Protein AF-A0A7X6T8H5-F1 (afdb_monomer_lite)

Structure (mmCIF, N/CA/C/O backbone):
data_AF-A0A7X6T8H5-F1
#
_entry.id   AF-A0A7X6T8H5-F1
#
loop_
_atom_site.group_PDB
_atom_site.id
_atom_site.type_symbol
_atom_site.label_atom_id
_atom_site.label_alt_id
_atom_site.label_comp_id
_atom_site.label_asym_id
_atom_site.label_entity_id
_atom_site.label_seq_id
_atom_site.pdbx_PDB_ins_code
_atom_site.Cartn_x
_atom_site.Cartn_y
_atom_site.Cartn_z
_atom_site.occupancy
_atom_site.B_iso_or_equiv
_atom_site.auth_seq_id
_atom_site.auth_comp_id
_atom_site.auth_asym_id
_atom_site.auth_atom_id
_atom_site.pdbx_PDB_model_num
ATOM 1 N N . MET A 1 1 ? 36.848 -10.601 -13.172 1.00 36.03 1 MET A N 1
ATOM 2 C CA . MET A 1 1 ? 36.756 -9.535 -14.193 1.00 36.03 1 MET A CA 1
ATOM 3 C C . MET A 1 1 ? 36.548 -8.230 -13.443 1.00 36.03 1 MET A C 1
ATOM 5 O O . MET A 1 1 ? 35.522 -8.095 -12.790 1.00 36.03 1 MET A O 1
ATOM 9 N N . ILE A 1 2 ? 37.548 -7.348 -13.407 1.00 28.91 2 ILE A N 1
ATOM 10 C CA . ILE A 1 2 ? 37.445 -6.059 -12.706 1.00 28.91 2 ILE A CA 1
ATOM 11 C C . ILE A 1 2 ? 36.536 -5.175 -13.564 1.00 28.91 2 ILE A C 1
ATOM 13 O O . ILE A 1 2 ? 36.939 -4.763 -14.651 1.00 28.91 2 ILE A O 1
ATOM 17 N N . LYS A 1 3 ? 35.292 -4.947 -13.132 1.00 37.38 3 LYS A N 1
ATOM 18 C CA . LYS A 1 3 ? 34.458 -3.906 -13.740 1.00 37.38 3 LYS A CA 1
ATOM 19 C C . LYS A 1 3 ? 35.152 -2.564 -13.495 1.00 37.38 3 LYS A C 1
ATOM 21 O O . LYS A 1 3 ? 35.536 -2.274 -12.365 1.00 37.38 3 LYS A O 1
ATOM 26 N N . LYS A 1 4 ? 35.359 -1.764 -14.542 1.00 41.53 4 LYS A N 1
ATOM 27 C CA . LYS A 1 4 ? 35.843 -0.388 -14.378 1.00 41.53 4 LYS A CA 1
ATOM 28 C C . LYS A 1 4 ? 34.707 0.454 -13.792 1.00 41.53 4 LYS A C 1
ATOM 30 O O . LYS A 1 4 ? 33.625 0.469 -14.373 1.00 41.53 4 LYS A O 1
ATOM 35 N N . LEU A 1 5 ? 34.988 1.174 -12.705 1.00 40.53 5 LEU A N 1
ATOM 36 C CA . LEU A 1 5 ? 34.094 2.145 -12.048 1.00 40.53 5 LEU A CA 1
ATOM 37 C C . LEU A 1 5 ? 33.411 3.118 -13.034 1.00 40.53 5 LEU A C 1
ATOM 39 O O . LEU A 1 5 ? 32.291 3.555 -12.805 1.00 40.53 5 LEU A O 1
ATOM 43 N N . GLU A 1 6 ? 34.051 3.412 -14.169 1.00 49.72 6 GLU A N 1
ATOM 44 C CA . GLU A 1 6 ? 33.509 4.283 -15.220 1.00 49.72 6 GLU A CA 1
ATOM 45 C C . GLU A 1 6 ? 32.230 3.751 -15.888 1.00 49.72 6 GLU A C 1
ATOM 47 O O . GLU A 1 6 ? 31.405 4.552 -16.312 1.00 49.72 6 GLU A O 1
ATOM 52 N N . ILE A 1 7 ? 32.042 2.429 -15.993 1.00 53.38 7 ILE A N 1
ATOM 53 C CA . ILE A 1 7 ? 30.867 1.843 -16.668 1.00 53.38 7 ILE A CA 1
ATOM 54 C C . ILE A 1 7 ? 29.643 1.860 -15.746 1.00 53.38 7 ILE A C 1
ATOM 56 O O . ILE A 1 7 ? 28.541 2.151 -16.203 1.00 53.38 7 ILE A O 1
ATOM 60 N N . GLU A 1 8 ? 29.828 1.587 -14.450 1.00 53.53 8 GLU A N 1
ATOM 61 C CA . GLU A 1 8 ? 28.734 1.652 -13.468 1.00 53.53 8 GLU A CA 1
ATOM 62 C C . GLU A 1 8 ? 28.222 3.093 -13.311 1.00 53.53 8 GLU A C 1
ATOM 64 O O . GLU A 1 8 ? 27.016 3.310 -13.344 1.00 53.53 8 GLU A O 1
ATOM 69 N N . ASN A 1 9 ? 29.108 4.095 -13.314 1.00 56.28 9 ASN A N 1
ATOM 70 C CA . ASN A 1 9 ? 28.715 5.509 -13.232 1.00 56.28 9 ASN A CA 1
ATOM 71 C C . ASN A 1 9 ? 27.893 6.024 -14.430 1.00 56.28 9 ASN A C 1
ATOM 73 O O . ASN A 1 9 ? 27.203 7.029 -14.299 1.00 56.28 9 ASN A O 1
ATOM 77 N N . ILE A 1 10 ? 27.975 5.386 -15.604 1.00 61.78 10 ILE A N 1
ATOM 78 C CA . ILE A 1 10 ? 27.221 5.807 -16.802 1.00 61.78 10 ILE A CA 1
ATOM 79 C C . ILE A 1 10 ? 25.825 5.192 -16.828 1.00 61.78 10 ILE A C 1
ATOM 81 O O . ILE A 1 10 ? 24.905 5.786 -17.385 1.00 61.78 10 ILE A O 1
ATOM 85 N N . ALA A 1 11 ? 25.675 4.012 -16.233 1.00 63.22 11 ALA A N 1
ATOM 86 C CA . ALA A 1 11 ? 24.429 3.263 -16.231 1.00 63.22 11 ALA A CA 1
ATOM 87 C C . ALA A 1 11 ? 23.445 3.731 -15.144 1.00 63.22 11 ALA A C 1
ATOM 89 O O . ALA A 1 11 ? 22.302 3.281 -15.137 1.00 63.22 11 ALA A O 1
ATOM 90 N N . HIS A 1 12 ? 23.861 4.649 -14.269 1.00 72.00 12 HIS A N 1
ATOM 91 C CA . HIS A 1 12 ? 23.009 5.308 -13.286 1.00 72.00 12 HIS A CA 1
ATOM 92 C C . HIS A 1 12 ? 22.839 6.794 -13.604 1.00 72.00 12 HIS A C 1
ATOM 94 O O . HIS A 1 12 ? 23.748 7.455 -14.108 1.00 72.00 12 HIS A O 1
ATOM 100 N N . ALA A 1 13 ? 21.665 7.328 -13.284 1.00 69.62 13 ALA A N 1
ATOM 101 C CA . ALA A 1 13 ? 21.419 8.763 -13.240 1.00 69.62 13 ALA A CA 1
ATOM 102 C C . ALA A 1 13 ? 20.766 9.113 -11.907 1.00 69.62 13 ALA A C 1
ATOM 104 O O . ALA A 1 13 ? 19.929 8.361 -11.418 1.00 69.62 13 ALA A O 1
ATOM 105 N N . PHE A 1 14 ? 21.131 10.259 -11.338 1.00 68.56 14 PHE A N 1
ATOM 106 C CA . PHE A 1 14 ? 20.422 10.789 -10.179 1.00 68.56 14 PHE A CA 1
ATOM 107 C C . PHE A 1 14 ? 19.021 11.254 -10.605 1.00 68.56 14 PHE A C 1
ATOM 109 O O . PHE A 1 14 ? 18.920 11.923 -11.642 1.00 68.56 14 PHE A O 1
ATOM 116 N N . PRO A 1 15 ? 17.959 10.930 -9.845 1.00 67.38 15 PRO A N 1
ATOM 117 C CA . PRO A 1 15 ? 16.593 11.354 -10.148 1.00 67.38 15 PRO A CA 1
ATOM 118 C C . PRO A 1 15 ? 16.476 12.848 -10.444 1.00 67.38 15 PRO A C 1
ATOM 120 O O . PRO A 1 15 ? 15.900 13.234 -11.455 1.00 67.38 15 PRO A O 1
ATOM 123 N N . GLU A 1 16 ? 17.115 13.688 -9.638 1.00 59.12 16 GLU A N 1
ATOM 124 C CA . GLU A 1 16 ? 17.071 15.147 -9.745 1.00 59.12 16 GLU A CA 1
ATOM 125 C C . GLU A 1 16 ? 17.618 15.655 -11.085 1.00 59.12 16 GLU A C 1
ATOM 127 O O . GLU A 1 16 ? 17.131 16.653 -11.605 1.00 59.12 16 GLU A O 1
ATOM 132 N N . VAL A 1 17 ? 18.598 14.947 -11.659 1.00 61.94 17 VAL A N 1
ATOM 133 C CA . VAL A 1 17 ? 19.195 15.263 -12.967 1.00 61.94 17 VAL A CA 1
ATOM 134 C C . VAL A 1 17 ? 18.372 14.663 -14.106 1.00 61.94 17 VAL A C 1
ATOM 136 O O . VAL A 1 17 ? 18.237 15.265 -15.166 1.00 61.94 17 VAL A O 1
ATOM 139 N N . ALA A 1 18 ? 17.814 13.468 -13.907 1.00 63.91 18 ALA A N 1
ATOM 140 C CA . ALA A 1 18 ? 16.982 12.815 -14.912 1.00 63.91 18 ALA A CA 1
ATOM 141 C C . ALA A 1 18 ? 15.667 13.575 -15.156 1.00 63.91 18 ALA A C 1
ATOM 143 O O . ALA A 1 18 ? 15.202 13.631 -16.290 1.00 63.91 18 ALA A O 1
ATOM 144 N N . PHE A 1 19 ? 15.091 14.187 -14.116 1.00 65.50 19 PHE A N 1
ATOM 145 C CA . PHE A 1 19 ? 13.858 14.970 -14.222 1.00 65.50 19 PHE A CA 1
ATOM 146 C C . PHE A 1 19 ? 14.064 16.406 -14.737 1.00 65.50 19 PHE A C 1
ATOM 148 O O . PHE A 1 19 ? 13.084 17.063 -15.080 1.00 65.50 19 PHE A O 1
ATOM 155 N N . SER A 1 20 ? 15.305 16.908 -14.786 1.00 63.00 20 SER A N 1
ATOM 156 C CA . SER A 1 20 ? 15.627 18.277 -15.225 1.00 63.00 20 SER A CA 1
ATOM 157 C C . SER A 1 20 ? 16.130 18.383 -16.670 1.00 63.00 20 SER A C 1
ATOM 159 O O . SER A 1 20 ? 16.419 19.483 -17.132 1.00 63.00 20 SER A O 1
ATOM 161 N N . GLU A 1 21 ? 16.287 17.258 -17.362 1.00 72.25 21 GLU A N 1
ATOM 162 C CA . GLU A 1 21 ? 16.890 17.141 -18.696 1.00 72.25 21 GLU A CA 1
ATOM 163 C C . GLU A 1 21 ? 15.915 16.449 -19.669 1.00 72.25 21 GLU A C 1
ATOM 165 O O . GLU A 1 21 ? 14.920 15.859 -19.246 1.00 72.25 21 GLU A O 1
ATOM 170 N N . ASP A 1 22 ? 16.217 16.466 -20.973 1.00 80.75 22 ASP A N 1
ATOM 171 C CA . ASP A 1 22 ? 15.395 15.847 -22.030 1.00 80.75 22 ASP A CA 1
ATOM 172 C C . ASP A 1 22 ? 15.488 14.299 -22.030 1.00 80.75 22 ASP A C 1
ATOM 174 O O . ASP A 1 22 ? 15.977 13.679 -22.981 1.00 80.75 22 ASP A O 1
ATOM 178 N N . TYR A 1 23 ? 15.034 13.641 -20.959 1.00 81.19 23 TYR A N 1
ATOM 179 C CA . TYR A 1 23 ? 14.900 12.181 -20.886 1.00 81.19 23 TYR A CA 1
ATOM 180 C C . TYR A 1 23 ? 13.460 11.721 -21.137 1.00 81.19 23 TYR A C 1
ATOM 182 O O . TYR A 1 23 ? 12.493 12.330 -20.688 1.00 81.19 23 TYR A O 1
ATOM 190 N N . ILE A 1 24 ? 13.321 10.563 -21.789 1.00 83.12 24 ILE A N 1
ATOM 191 C CA . ILE A 1 24 ? 12.086 9.773 -21.745 1.00 83.12 24 ILE A CA 1
ATOM 192 C C . ILE A 1 24 ? 12.202 8.812 -20.564 1.00 83.12 24 ILE A C 1
ATOM 194 O O . ILE A 1 24 ? 13.160 8.040 -20.484 1.00 83.12 24 ILE A O 1
ATOM 198 N N . ILE A 1 25 ? 11.223 8.841 -19.662 1.00 84.69 25 ILE A N 1
ATOM 199 C CA . ILE A 1 25 ? 11.209 7.984 -18.475 1.00 84.69 25 ILE A CA 1
ATOM 200 C C . ILE A 1 25 ? 10.379 6.735 -18.756 1.00 84.69 25 ILE A C 1
ATOM 202 O O . ILE A 1 25 ? 9.187 6.814 -19.045 1.00 84.69 25 ILE A O 1
ATOM 206 N N . GLY A 1 26 ? 11.031 5.575 -18.664 1.00 84.25 26 GLY A N 1
ATOM 207 C CA . GLY A 1 26 ? 10.382 4.270 -18.707 1.00 84.25 26 GLY A CA 1
ATOM 208 C C . GLY A 1 26 ? 10.266 3.686 -17.304 1.00 84.25 26 GLY A C 1
ATOM 209 O O . GLY A 1 26 ? 11.280 3.377 -16.679 1.00 84.25 26 GLY A O 1
ATOM 210 N N . THR A 1 27 ? 9.038 3.507 -16.827 1.00 83.69 27 THR A N 1
ATOM 211 C CA . THR A 1 27 ? 8.765 2.842 -15.549 1.00 83.69 27 THR A CA 1
ATOM 212 C C . THR A 1 27 ? 8.471 1.370 -15.800 1.00 83.69 27 THR A C 1
ATOM 214 O O . THR A 1 27 ? 7.553 1.032 -16.545 1.00 83.69 27 THR A O 1
ATOM 217 N N . PHE A 1 28 ? 9.243 0.487 -15.167 1.00 82.94 28 PHE A N 1
ATOM 218 C CA . PHE A 1 28 ? 9.082 -0.959 -15.284 1.00 82.94 28 PHE A CA 1
ATOM 219 C C . PHE A 1 28 ? 8.738 -1.558 -13.927 1.00 82.94 28 PHE A C 1
ATOM 221 O O . PHE A 1 28 ? 9.428 -1.319 -12.939 1.00 82.94 28 PHE A O 1
ATOM 228 N N . GLN A 1 29 ? 7.709 -2.399 -13.901 1.00 82.44 29 GLN A N 1
ATOM 229 C CA . GLN A 1 29 ? 7.403 -3.241 -12.755 1.00 82.44 29 GLN A CA 1
ATOM 230 C C . GLN A 1 29 ? 7.915 -4.656 -13.023 1.00 82.44 29 GLN A C 1
ATOM 232 O O . GLN A 1 29 ? 7.567 -5.273 -14.030 1.00 82.44 29 GLN A O 1
ATOM 237 N N . MET A 1 30 ? 8.746 -5.184 -12.125 1.00 78.62 30 MET A N 1
ATOM 238 C CA . MET A 1 30 ? 9.448 -6.449 -12.338 1.00 78.62 30 MET A CA 1
ATOM 239 C C . MET A 1 30 ? 9.277 -7.377 -11.128 1.00 78.62 30 MET A C 1
ATOM 241 O O . MET A 1 30 ? 9.719 -7.060 -10.030 1.00 78.62 30 MET A O 1
ATOM 245 N N . ARG A 1 31 ? 8.673 -8.559 -11.329 1.00 78.69 31 ARG A N 1
ATOM 246 C CA . ARG A 1 31 ? 8.660 -9.658 -10.343 1.00 78.69 31 ARG A CA 1
ATOM 247 C C . ARG A 1 31 ? 9.699 -10.688 -10.752 1.00 78.69 31 ARG A C 1
ATOM 249 O O . ARG A 1 31 ? 9.441 -11.481 -11.656 1.00 78.69 31 ARG A O 1
ATOM 256 N N . ILE A 1 32 ? 10.865 -10.692 -10.109 1.00 77.19 32 ILE A N 1
ATOM 257 C CA . ILE A 1 32 ? 11.964 -11.561 -10.543 1.00 77.19 32 ILE A CA 1
ATOM 258 C C . ILE A 1 32 ? 12.682 -12.173 -9.349 1.00 77.19 32 ILE A C 1
ATOM 260 O O . ILE A 1 32 ? 13.013 -11.495 -8.383 1.00 77.19 32 ILE A O 1
ATOM 264 N N . LYS A 1 33 ? 12.952 -13.478 -9.431 1.00 80.56 33 LYS A N 1
ATOM 265 C CA . LYS A 1 33 ? 13.767 -14.187 -8.447 1.00 80.56 33 LYS A CA 1
ATOM 266 C C . LYS A 1 33 ? 15.243 -13.930 -8.750 1.00 80.56 33 LYS A C 1
ATOM 268 O O . LYS A 1 33 ? 15.820 -14.583 -9.614 1.00 80.56 33 LYS A O 1
ATOM 273 N N . THR A 1 34 ? 15.847 -12.980 -8.046 1.00 82.94 34 THR A N 1
ATOM 274 C CA . THR A 1 34 ? 17.272 -12.646 -8.168 1.00 82.94 34 THR A CA 1
ATOM 275 C C . THR A 1 34 ? 17.881 -12.388 -6.795 1.00 82.94 34 THR A C 1
ATOM 277 O O . THR A 1 34 ? 17.193 -11.946 -5.882 1.00 82.94 34 THR A O 1
ATOM 280 N N . SER A 1 35 ? 19.174 -12.667 -6.643 1.00 83.06 35 SER A N 1
ATOM 281 C CA . SER A 1 35 ? 19.958 -12.261 -5.469 1.00 83.06 35 SER A CA 1
ATOM 282 C C . SER A 1 35 ? 20.593 -10.877 -5.631 1.00 83.06 35 SER A C 1
ATOM 284 O O . SER A 1 35 ? 21.211 -10.373 -4.698 1.00 83.06 35 SER A O 1
ATOM 286 N N . ASN A 1 36 ? 20.488 -10.269 -6.818 1.00 85.25 36 ASN A N 1
ATOM 287 C CA . ASN A 1 36 ? 21.042 -8.953 -7.106 1.00 85.25 36 ASN A CA 1
ATOM 288 C C . ASN A 1 36 ? 20.101 -8.194 -8.053 1.00 85.25 36 ASN A C 1
ATOM 290 O O . ASN A 1 36 ? 20.117 -8.414 -9.269 1.00 85.25 36 ASN A O 1
ATOM 294 N N . VAL A 1 37 ? 19.242 -7.351 -7.473 1.00 85.56 37 VAL A N 1
ATOM 295 C CA . VAL A 1 37 ? 18.231 -6.585 -8.217 1.00 85.56 37 VAL A CA 1
ATOM 296 C C . VAL A 1 37 ? 18.879 -5.506 -9.081 1.00 85.56 37 VAL A C 1
ATOM 298 O O . VAL A 1 37 ? 18.536 -5.364 -10.247 1.00 85.56 37 VAL A O 1
ATOM 301 N N . GLU A 1 38 ? 19.908 -4.840 -8.561 1.00 83.94 38 GLU A N 1
ATOM 302 C CA . GLU A 1 38 ? 20.616 -3.754 -9.236 1.00 83.94 38 GLU A CA 1
ATOM 303 C C . GLU A 1 38 ? 21.221 -4.203 -10.570 1.00 83.94 38 GLU A C 1
ATOM 305 O O . GLU A 1 38 ? 20.961 -3.606 -11.613 1.00 83.94 38 GLU A O 1
ATOM 310 N N . ARG A 1 39 ? 21.961 -5.319 -10.584 1.00 83.81 39 ARG A N 1
ATOM 311 C CA . ARG A 1 39 ? 22.547 -5.864 -11.820 1.00 83.81 39 ARG A CA 1
ATOM 312 C C . ARG A 1 39 ? 21.496 -6.252 -12.844 1.00 83.81 39 ARG A C 1
ATOM 314 O O . ARG A 1 39 ? 21.742 -6.106 -14.039 1.00 83.81 39 ARG A O 1
ATOM 321 N N . LEU A 1 40 ? 20.367 -6.779 -12.387 1.00 86.25 40 LEU A N 1
ATOM 322 C CA . LEU A 1 40 ? 19.286 -7.187 -13.270 1.00 86.25 40 LEU A CA 1
ATOM 323 C C . LEU A 1 40 ? 18.591 -5.971 -13.890 1.00 86.25 40 LEU A C 1
ATOM 325 O O . LEU A 1 40 ? 18.339 -5.968 -15.095 1.00 86.25 40 LEU A O 1
ATOM 329 N N . THR A 1 41 ? 18.345 -4.925 -13.103 1.00 86.88 41 THR A N 1
ATOM 330 C CA . THR A 1 41 ? 17.785 -3.665 -13.598 1.00 86.88 41 THR A CA 1
ATOM 331 C C . THR A 1 41 ? 18.738 -2.995 -14.585 1.00 86.88 41 THR A C 1
ATOM 333 O O . THR A 1 41 ? 18.310 -2.599 -15.667 1.00 86.88 41 THR A O 1
ATOM 336 N N . LEU A 1 42 ? 20.040 -2.950 -14.280 1.00 86.69 42 LEU A N 1
ATOM 337 C CA . LEU A 1 42 ? 21.061 -2.417 -15.189 1.00 86.69 42 LEU A CA 1
ATOM 338 C C . LEU A 1 42 ? 21.118 -3.193 -16.510 1.00 86.69 42 LEU A C 1
ATOM 340 O O . LEU A 1 42 ? 21.164 -2.588 -17.579 1.00 86.69 42 LEU A O 1
ATOM 344 N N . ALA A 1 43 ? 21.085 -4.527 -16.448 1.00 85.81 43 ALA A N 1
ATOM 345 C CA . ALA A 1 43 ? 21.052 -5.367 -17.642 1.00 85.81 43 ALA A CA 1
ATOM 346 C C . ALA A 1 43 ? 19.784 -5.115 -18.468 1.00 85.81 43 ALA A C 1
ATOM 348 O O . ALA A 1 43 ? 19.870 -4.939 -19.678 1.00 85.81 43 ALA A O 1
ATOM 349 N N . THR A 1 44 ? 18.626 -5.021 -17.812 1.00 86.75 44 THR A N 1
ATOM 350 C CA . THR A 1 44 ? 17.350 -4.729 -18.476 1.00 86.75 44 THR A CA 1
ATOM 351 C C . THR A 1 44 ? 17.404 -3.382 -19.191 1.00 86.75 44 THR A C 1
ATOM 353 O O . THR A 1 44 ? 17.128 -3.322 -20.384 1.00 86.75 44 THR A O 1
ATOM 356 N N . ALA A 1 45 ? 17.818 -2.315 -18.503 1.00 86.69 45 ALA A N 1
ATOM 357 C CA . ALA A 1 45 ? 17.931 -0.982 -19.091 1.00 86.69 45 ALA A CA 1
ATOM 358 C C . ALA A 1 45 ? 18.886 -0.974 -20.300 1.00 86.69 45 ALA A C 1
ATOM 360 O O . ALA A 1 45 ? 18.579 -0.391 -21.344 1.00 86.69 45 ALA A O 1
ATOM 361 N N . SER A 1 46 ? 20.015 -1.681 -20.185 1.00 85.00 46 SER A N 1
ATOM 362 C CA . SER A 1 46 ? 20.979 -1.835 -21.275 1.00 85.00 46 SER A CA 1
ATOM 363 C C . SER A 1 46 ? 20.348 -2.510 -22.499 1.00 85.00 46 SER A C 1
ATOM 365 O O . SER A 1 46 ? 20.389 -1.940 -23.588 1.00 85.00 46 SER A O 1
ATOM 367 N N . GLU A 1 47 ? 19.696 -3.662 -22.322 1.00 85.69 47 GLU A N 1
ATOM 368 C CA . GLU A 1 47 ? 19.053 -4.431 -23.404 1.00 85.69 47 GLU A CA 1
ATOM 369 C C . GLU A 1 47 ? 17.8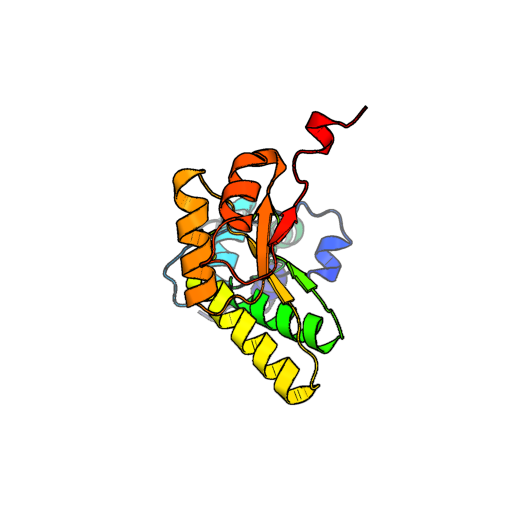64 -3.697 -24.052 1.00 85.69 47 GLU A C 1
ATOM 371 O O . GLU A 1 47 ? 17.556 -3.935 -25.215 1.00 85.69 47 GLU A O 1
ATOM 376 N N . GLN A 1 48 ? 17.198 -2.779 -23.341 1.00 86.62 48 GLN A N 1
ATOM 377 C CA . GLN A 1 48 ? 16.120 -1.960 -23.917 1.00 86.62 48 GLN A CA 1
ATOM 378 C C . GLN A 1 48 ? 16.620 -0.796 -24.792 1.00 86.62 48 GLN A C 1
ATOM 380 O O . GLN A 1 48 ? 15.806 -0.096 -25.392 1.00 86.62 48 GLN A O 1
ATOM 385 N N . THR A 1 49 ? 17.934 -0.550 -24.865 1.00 86.31 49 THR A N 1
ATOM 386 C CA . THR A 1 49 ? 18.490 0.598 -25.601 1.00 86.31 49 THR A CA 1
ATOM 387 C C . THR A 1 49 ? 19.656 0.224 -26.508 1.00 86.31 49 THR A C 1
ATOM 389 O O . THR A 1 49 ? 19.462 -0.082 -27.682 1.00 86.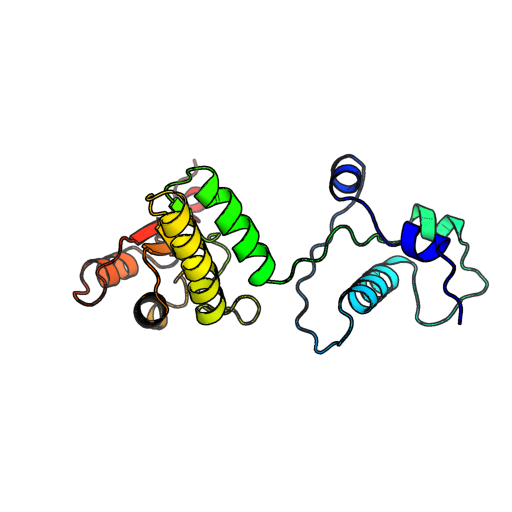31 49 THR A O 1
ATOM 392 N N . THR A 1 50 ? 20.885 0.302 -26.003 1.00 81.81 50 THR A N 1
ATOM 393 C CA . THR A 1 50 ? 22.108 0.147 -26.805 1.00 81.81 50 THR A CA 1
ATOM 394 C C . THR A 1 50 ? 22.887 -1.121 -26.480 1.00 81.81 50 THR A C 1
ATOM 396 O O . THR A 1 50 ? 23.868 -1.411 -27.160 1.00 81.81 50 THR A O 1
ATOM 399 N N . GLY A 1 51 ? 22.504 -1.833 -25.422 1.00 76.50 51 GLY A N 1
ATOM 400 C CA . GLY A 1 51 ? 23.193 -3.006 -24.905 1.00 76.50 51 GLY A CA 1
ATOM 401 C C . GLY A 1 51 ? 22.848 -4.301 -25.628 1.00 76.50 51 GLY A C 1
ATOM 402 O O . GLY A 1 51 ? 21.848 -4.410 -26.329 1.00 76.50 51 GLY A O 1
ATOM 403 N N . THR A 1 52 ? 23.718 -5.289 -25.439 1.00 74.88 52 THR A N 1
ATOM 404 C CA . THR A 1 52 ? 23.510 -6.686 -25.822 1.00 74.88 52 THR A CA 1
ATOM 405 C C . THR A 1 52 ? 24.405 -7.580 -24.956 1.00 74.88 52 THR A C 1
ATOM 407 O O . THR A 1 52 ? 25.381 -7.112 -24.359 1.00 74.88 52 THR A O 1
ATOM 410 N N . TRP A 1 53 ? 24.115 -8.879 -24.906 1.00 72.69 53 TRP A N 1
ATOM 411 C CA . TRP A 1 53 ? 24.777 -9.854 -24.033 1.00 72.69 53 TRP A CA 1
ATOM 412 C C . TRP A 1 53 ? 26.255 -10.142 -24.378 1.00 72.69 53 TRP A C 1
ATOM 414 O O . TRP A 1 53 ? 26.947 -10.804 -23.601 1.00 72.69 53 TRP A O 1
ATOM 424 N N . ILE A 1 54 ? 26.768 -9.630 -25.506 1.00 73.44 54 ILE A N 1
ATOM 425 C CA . ILE A 1 54 ? 28.189 -9.686 -25.896 1.00 73.44 54 ILE A CA 1
ATOM 426 C C . ILE A 1 54 ? 28.697 -8.342 -26.409 1.00 73.44 54 ILE A C 1
ATOM 428 O O . ILE A 1 54 ? 27.968 -7.558 -27.003 1.00 73.44 54 ILE A O 1
ATOM 432 N N . LYS A 1 55 ? 29.999 -8.085 -26.256 1.00 70.00 55 LYS A N 1
ATOM 433 C CA . LYS A 1 55 ? 30.615 -6.880 -26.819 1.00 70.00 55 LYS A CA 1
ATOM 434 C C . LYS A 1 55 ? 30.611 -6.940 -28.348 1.00 70.00 55 LYS A C 1
ATOM 436 O O . LYS A 1 55 ? 31.242 -7.816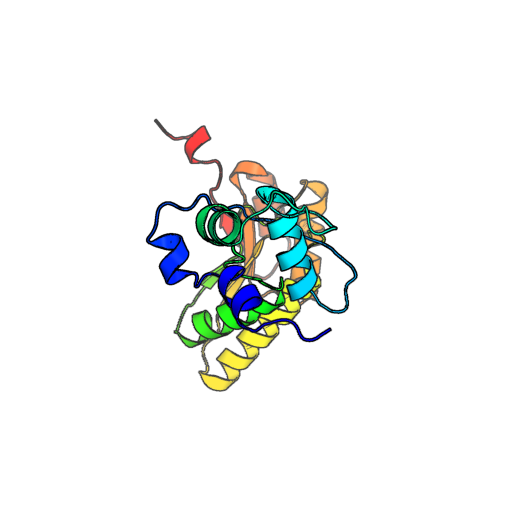 -28.938 1.00 70.00 55 LYS A O 1
ATOM 441 N N . VAL A 1 56 ? 29.977 -5.958 -28.981 1.00 74.94 56 VAL A N 1
ATOM 442 C CA . VAL A 1 56 ? 29.974 -5.802 -30.439 1.00 74.94 56 VAL A CA 1
ATOM 443 C C . VAL A 1 56 ? 31.089 -4.840 -30.840 1.00 74.94 56 VAL A C 1
ATOM 445 O O . VAL A 1 56 ? 31.204 -3.747 -30.293 1.00 74.94 56 VAL A O 1
ATOM 448 N N . GLY A 1 57 ? 31.928 -5.235 -31.800 1.00 70.44 57 GLY A N 1
ATOM 449 C CA . GLY A 1 57 ? 33.107 -4.453 -32.202 1.00 70.44 57 GLY A CA 1
ATOM 450 C C . GLY A 1 57 ? 32.799 -3.062 -32.773 1.00 70.44 57 GLY A C 1
ATOM 451 O O . GLY A 1 57 ? 33.667 -2.197 -32.749 1.00 70.44 57 GLY A O 1
ATOM 452 N N . ALA A 1 58 ? 31.573 -2.839 -33.251 1.00 71.50 58 ALA A N 1
ATOM 453 C CA . ALA A 1 58 ? 31.104 -1.552 -33.766 1.00 71.50 58 ALA A CA 1
ATOM 454 C C . ALA A 1 58 ? 30.465 -0.647 -32.693 1.00 71.50 58 ALA A C 1
ATOM 456 O O . ALA A 1 58 ? 30.055 0.470 -33.008 1.00 71.50 58 ALA A O 1
ATOM 457 N N . ASP A 1 59 ? 30.345 -1.114 -31.447 1.00 70.94 59 ASP A N 1
ATOM 458 C CA . ASP A 1 59 ? 29.737 -0.340 -30.368 1.00 70.94 59 ASP A CA 1
ATOM 459 C C . ASP A 1 59 ? 30.782 0.545 -29.676 1.00 70.94 59 ASP A C 1
ATOM 461 O O . ASP A 1 59 ? 31.845 0.076 -29.255 1.00 70.94 59 ASP A O 1
ATOM 465 N N . SER A 1 60 ? 30.501 1.848 -29.593 1.00 76.94 60 SER A N 1
ATOM 466 C CA . SER A 1 60 ? 31.423 2.837 -29.037 1.00 76.94 60 SER A CA 1
ATOM 467 C C . SER A 1 60 ? 30.974 3.296 -27.655 1.00 76.94 60 SER A C 1
ATOM 469 O O . SER A 1 60 ? 29.785 3.416 -27.362 1.00 76.94 60 SER A O 1
ATOM 471 N N . PHE A 1 61 ? 31.948 3.610 -26.803 1.00 75.31 61 PHE A N 1
ATOM 472 C CA . PHE A 1 61 ? 31.677 4.112 -25.457 1.00 75.31 61 PHE A CA 1
ATOM 473 C C . PHE A 1 61 ? 30.886 5.429 -25.476 1.00 75.31 61 PHE A C 1
ATOM 475 O O . PHE A 1 61 ? 29.987 5.632 -24.667 1.00 75.31 61 PHE A O 1
ATOM 482 N N . GLU A 1 62 ? 31.161 6.295 -26.454 1.00 79.44 62 GLU A N 1
ATOM 483 C CA . GLU A 1 62 ? 30.417 7.545 -26.633 1.00 79.44 62 GLU A CA 1
ATOM 484 C C . GLU A 1 62 ? 28.956 7.315 -27.020 1.00 79.44 62 GLU A C 1
ATOM 486 O O . GLU A 1 62 ? 28.069 8.029 -26.552 1.00 79.44 62 GLU A O 1
ATOM 491 N N . LYS A 1 63 ? 28.672 6.285 -27.826 1.00 79.62 63 LYS A N 1
ATOM 492 C CA . LYS A 1 63 ? 27.292 5.919 -28.152 1.00 79.62 63 LYS A CA 1
ATOM 493 C C . LYS A 1 63 ? 26.541 5.468 -26.897 1.00 79.62 63 LYS A C 1
ATOM 495 O O . LYS A 1 63 ? 25.430 5.938 -26.668 1.00 79.62 63 LYS A O 1
ATOM 500 N N . GLN A 1 64 ? 27.153 4.625 -26.064 1.00 76.38 64 GLN A N 1
ATOM 501 C CA . GLN A 1 64 ? 26.548 4.177 -24.804 1.00 76.38 64 GLN A CA 1
ATOM 502 C C . GLN A 1 64 ? 26.321 5.337 -23.829 1.00 76.38 64 GLN A C 1
ATOM 504 O O . GLN A 1 64 ? 25.247 5.452 -23.251 1.00 76.38 64 GLN A O 1
ATOM 509 N N . LYS A 1 65 ? 27.290 6.246 -23.689 1.00 79.44 65 LYS A N 1
ATOM 510 C CA . LYS A 1 65 ? 27.170 7.409 -22.799 1.00 79.44 65 LYS A CA 1
ATOM 511 C C . LYS A 1 65 ? 26.031 8.350 -23.195 1.00 79.44 65 LYS A C 1
ATOM 513 O O . LYS A 1 65 ? 25.396 8.949 -22.328 1.00 79.44 65 LYS A O 1
ATOM 518 N N . ARG A 1 66 ? 25.813 8.511 -24.501 1.00 81.62 66 ARG A N 1
ATOM 519 C CA . ARG A 1 66 ? 24.889 9.503 -25.054 1.00 81.62 66 ARG A CA 1
ATOM 520 C C . ARG A 1 66 ? 23.480 8.961 -25.295 1.00 81.62 66 ARG A C 1
ATOM 522 O O . ARG A 1 66 ? 22.534 9.733 -25.211 1.00 81.62 66 ARG A O 1
ATOM 529 N N . PHE A 1 67 ? 23.346 7.669 -25.597 1.00 84.44 67 PHE A N 1
ATOM 530 C CA . PHE A 1 67 ? 22.070 7.054 -25.987 1.00 84.44 67 PHE A CA 1
ATOM 531 C C . PHE A 1 67 ? 21.673 5.832 -25.148 1.00 84.44 67 PHE A C 1
ATOM 533 O O . PHE A 1 67 ? 20.571 5.317 -25.324 1.00 84.44 67 PHE A O 1
ATOM 540 N N . GLY A 1 68 ? 22.550 5.336 -24.274 1.00 85.62 68 GLY A N 1
ATOM 541 C CA . GLY A 1 68 ? 22.224 4.230 -23.380 1.00 85.62 68 GLY A CA 1
ATOM 542 C C . GLY A 1 68 ? 21.243 4.661 -22.293 1.00 85.62 68 GLY A C 1
ATOM 543 O O . GLY A 1 68 ? 21.322 5.781 -21.779 1.00 85.62 68 GLY A O 1
ATOM 544 N N . ALA A 1 69 ? 20.326 3.763 -21.929 1.00 86.94 69 ALA A N 1
ATOM 545 C CA . ALA A 1 69 ? 19.452 3.977 -20.783 1.00 86.94 69 ALA A CA 1
ATOM 546 C C . ALA A 1 69 ? 20.261 4.098 -19.491 1.00 86.94 69 ALA A C 1
ATOM 548 O O . ALA A 1 69 ? 21.293 3.445 -19.308 1.00 86.94 69 ALA A O 1
ATOM 549 N N . LYS A 1 70 ? 19.720 4.885 -18.564 1.00 87.19 70 LYS A N 1
ATOM 550 C CA . LYS A 1 70 ? 20.245 5.038 -17.213 1.00 87.19 70 LYS A CA 1
ATOM 551 C C . LYS A 1 70 ? 19.179 4.595 -16.228 1.00 87.19 70 LYS A C 1
ATOM 553 O O . LYS A 1 70 ? 18.019 4.979 -16.353 1.00 87.19 70 LYS A O 1
ATOM 558 N N . VAL A 1 71 ? 19.571 3.785 -15.255 1.00 86.19 71 VAL A N 1
ATOM 559 C CA . VAL A 1 71 ? 18.715 3.421 -14.130 1.00 86.19 71 VAL A CA 1
ATOM 560 C C . VAL A 1 71 ? 18.660 4.620 -13.196 1.00 86.19 71 VAL A C 1
ATOM 562 O O . VAL A 1 71 ? 19.664 4.991 -12.589 1.00 86.19 71 VAL A O 1
ATOM 565 N N . VAL A 1 72 ? 17.484 5.237 -13.134 1.00 85.50 72 VAL A N 1
ATOM 566 C CA . VAL A 1 72 ? 17.242 6.443 -12.336 1.00 85.50 72 VAL A CA 1
ATOM 567 C C . VAL A 1 72 ? 16.960 6.085 -10.879 1.00 85.50 72 VAL A C 1
ATOM 569 O O . VAL A 1 72 ? 17.521 6.677 -9.965 1.00 85.50 72 VAL A O 1
ATOM 572 N N . ALA A 1 73 ? 16.112 5.082 -10.656 1.00 82.75 73 ALA A N 1
ATOM 573 C CA . ALA A 1 73 ? 15.776 4.607 -9.325 1.00 82.75 73 ALA A CA 1
ATOM 574 C C . ALA A 1 73 ? 15.315 3.148 -9.354 1.00 82.75 73 ALA A C 1
ATOM 576 O O . ALA A 1 73 ? 14.804 2.657 -10.364 1.00 82.75 73 ALA A O 1
ATOM 577 N N . ILE A 1 74 ? 15.499 2.465 -8.226 1.00 83.19 74 ILE A N 1
ATOM 578 C CA . ILE A 1 74 ? 14.969 1.129 -7.964 1.00 83.19 74 ILE A CA 1
ATOM 579 C C . ILE A 1 74 ? 14.224 1.221 -6.642 1.00 83.19 74 ILE A C 1
ATOM 581 O O . ILE A 1 74 ? 14.814 1.590 -5.629 1.00 83.19 74 ILE A O 1
ATOM 585 N N . TYR A 1 75 ? 12.941 0.885 -6.663 1.00 80.19 75 TYR A N 1
ATOM 586 C CA . TYR A 1 75 ? 12.102 0.889 -5.475 1.00 80.19 75 TYR A CA 1
ATOM 587 C C . TYR A 1 75 ? 11.656 -0.536 -5.185 1.00 80.19 75 TYR A C 1
ATOM 589 O O . TYR A 1 75 ? 11.056 -1.191 -6.039 1.00 80.19 75 TYR A O 1
ATOM 597 N N . GLU A 1 76 ? 11.951 -1.017 -3.981 1.00 74.06 76 GLU A N 1
ATOM 598 C CA . GLU A 1 76 ? 11.307 -2.220 -3.467 1.00 74.06 76 GLU A CA 1
ATOM 599 C C . GLU A 1 76 ? 9.899 -1.851 -3.010 1.00 74.06 76 GLU A C 1
ATOM 601 O O . GLU A 1 76 ? 9.705 -0.927 -2.225 1.00 74.06 76 GLU A O 1
ATOM 606 N N . VAL A 1 77 ? 8.904 -2.570 -3.512 1.00 72.19 77 VAL A N 1
ATOM 607 C CA . VAL A 1 77 ? 7.510 -2.397 -3.110 1.00 72.19 77 VAL A CA 1
ATOM 608 C C . VAL A 1 77 ? 7.111 -3.649 -2.326 1.00 72.19 77 VAL A C 1
ATOM 610 O O . VAL A 1 77 ? 7.377 -4.749 -2.811 1.00 72.19 77 VAL A O 1
ATOM 613 N N . PRO A 1 78 ? 6.498 -3.532 -1.132 1.00 69.62 78 PRO A N 1
ATOM 614 C CA . PRO A 1 78 ? 6.052 -2.303 -0.452 1.00 69.62 78 PRO A CA 1
ATOM 615 C C . PRO A 1 78 ? 7.099 -1.598 0.442 1.00 69.62 78 PRO A C 1
ATOM 617 O O . PRO A 1 78 ? 6.764 -0.582 1.046 1.00 69.62 78 PRO A O 1
ATOM 620 N N . ASP A 1 79 ? 8.335 -2.097 0.562 1.00 78.62 79 ASP A N 1
ATOM 621 C CA . ASP A 1 79 ? 9.302 -1.625 1.577 1.00 78.62 79 ASP A CA 1
ATOM 622 C C . ASP A 1 79 ? 9.674 -0.136 1.472 1.00 78.62 79 ASP A C 1
ATOM 624 O O . ASP A 1 79 ? 9.670 0.567 2.482 1.00 78.62 79 ASP A O 1
ATOM 628 N N . ALA A 1 80 ? 9.897 0.388 0.264 1.00 80.94 80 ALA A N 1
ATOM 629 C CA . ALA A 1 80 ? 10.135 1.819 0.060 1.00 80.94 80 ALA A CA 1
ATOM 630 C C . ALA A 1 80 ? 8.923 2.673 0.477 1.00 80.94 80 ALA A C 1
ATOM 632 O O . ALA A 1 80 ? 9.084 3.782 0.982 1.00 80.94 80 ALA A O 1
ATOM 633 N N . GLY A 1 81 ? 7.707 2.141 0.312 1.00 85.62 81 GLY A N 1
ATOM 634 C CA . GLY A 1 81 ? 6.475 2.808 0.729 1.00 85.62 81 GLY A CA 1
ATOM 635 C C . GLY A 1 81 ? 6.370 2.962 2.247 1.00 85.62 81 GLY A C 1
ATOM 636 O O . GLY A 1 81 ? 5.873 3.981 2.714 1.00 85.62 81 GLY A O 1
ATOM 637 N N . ALA A 1 82 ? 6.890 2.003 3.019 1.00 91.31 82 ALA A N 1
ATOM 638 C CA . ALA A 1 82 ? 6.848 2.060 4.479 1.00 91.31 82 ALA A CA 1
ATOM 639 C C . ALA A 1 82 ? 7.738 3.185 5.033 1.00 91.3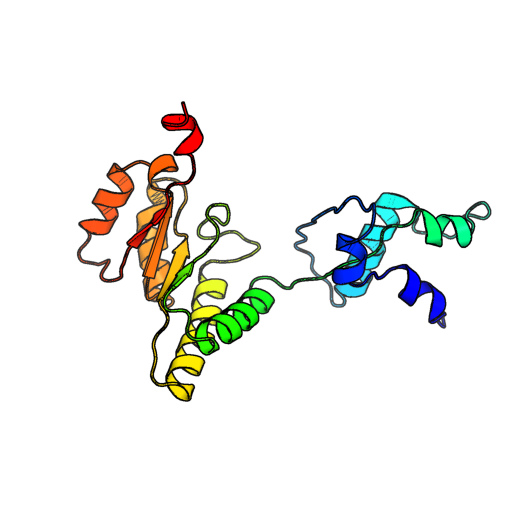1 82 ALA A C 1
ATOM 641 O O . ALA A 1 82 ? 7.318 3.922 5.922 1.00 91.31 82 ALA A O 1
ATOM 642 N N . GLU A 1 83 ? 8.938 3.373 4.479 1.00 90.62 83 GLU A N 1
ATOM 643 C CA . GLU A 1 83 ? 9.811 4.479 4.893 1.00 90.62 83 GLU A CA 1
ATOM 644 C C . GLU A 1 83 ? 9.193 5.840 4.541 1.00 90.62 83 GLU A C 1
ATOM 646 O O . GLU A 1 83 ? 9.167 6.743 5.375 1.00 90.62 83 GLU A O 1
ATOM 651 N N . ILE A 1 84 ? 8.619 5.978 3.339 1.00 91.75 84 ILE A N 1
ATOM 652 C CA . ILE A 1 84 ? 7.910 7.204 2.940 1.00 91.75 84 ILE A CA 1
ATOM 653 C C . ILE A 1 84 ? 6.726 7.469 3.877 1.00 91.75 84 ILE A C 1
ATOM 655 O O . ILE A 1 84 ? 6.550 8.602 4.325 1.00 91.75 84 ILE A O 1
ATOM 659 N N . PHE A 1 85 ? 5.953 6.432 4.216 1.00 94.81 85 PHE A N 1
ATOM 660 C CA . PHE A 1 85 ? 4.860 6.523 5.181 1.00 94.81 85 PHE A CA 1
ATOM 661 C C . PHE A 1 85 ? 5.356 7.053 6.530 1.00 94.81 85 PHE A C 1
ATOM 663 O O . PHE A 1 85 ? 4.783 8.003 7.057 1.00 94.81 85 PHE A O 1
ATOM 670 N N . TYR A 1 86 ? 6.435 6.479 7.073 1.00 96.44 86 TYR A N 1
ATOM 671 C CA . TYR A 1 86 ? 7.004 6.900 8.354 1.00 96.44 86 TYR A CA 1
ATOM 672 C C . TYR A 1 86 ? 7.405 8.378 8.336 1.00 96.44 86 TYR A C 1
ATOM 674 O O . TYR A 1 86 ? 7.038 9.120 9.244 1.00 96.44 86 TYR A O 1
ATOM 682 N N . GLN A 1 87 ? 8.122 8.824 7.300 1.00 96.50 87 GLN A N 1
ATOM 683 C CA . GLN A 1 87 ? 8.557 10.220 7.189 1.00 96.50 87 GLN A CA 1
ATOM 684 C C . GLN A 1 87 ? 7.369 11.181 7.046 1.00 96.50 87 GLN A C 1
ATOM 686 O O . GLN A 1 87 ? 7.353 12.236 7.678 1.00 96.50 87 GLN A O 1
ATOM 691 N N . ALA A 1 88 ? 6.361 10.805 6.255 1.00 92.88 88 ALA A N 1
ATOM 692 C CA . ALA A 1 88 ? 5.136 11.577 6.069 1.00 92.88 88 ALA A CA 1
ATOM 693 C C . ALA A 1 88 ? 4.344 11.716 7.381 1.00 92.88 88 ALA A C 1
ATOM 695 O O . ALA A 1 88 ? 4.016 12.829 7.790 1.00 92.88 88 ALA A O 1
ATOM 696 N N . ALA A 1 89 ? 4.098 10.600 8.070 1.00 97.00 89 ALA A N 1
ATOM 697 C CA . ALA A 1 89 ? 3.386 10.566 9.344 1.00 97.00 89 ALA A CA 1
ATOM 698 C C . ALA A 1 89 ? 4.153 11.326 10.439 1.00 97.00 89 ALA A C 1
ATOM 700 O O . ALA A 1 89 ? 3.587 12.180 11.113 1.00 97.00 89 ALA A O 1
ATOM 701 N N . LYS A 1 90 ? 5.473 11.124 10.551 1.00 96.75 90 LYS A N 1
ATOM 702 C CA . LYS A 1 90 ? 6.337 11.878 11.476 1.00 96.75 90 LYS A CA 1
ATOM 703 C C . LYS A 1 90 ? 6.378 13.380 11.178 1.00 96.75 90 LYS A C 1
ATOM 705 O O . LYS A 1 90 ? 6.644 14.178 12.073 1.00 96.75 90 LYS A O 1
ATOM 710 N N . GLY A 1 91 ? 6.122 13.764 9.930 1.00 94.75 91 GLY A N 1
ATOM 711 C CA . GLY A 1 91 ? 5.943 15.151 9.512 1.00 94.75 91 GLY A CA 1
ATOM 712 C C . GLY A 1 91 ? 4.616 15.783 9.951 1.00 94.75 91 GLY A C 1
ATOM 713 O O . GLY A 1 91 ? 4.432 16.972 9.700 1.00 94.75 91 GLY A O 1
ATOM 714 N N . GLY A 1 92 ? 3.715 15.028 10.592 1.00 92.62 92 GLY A N 1
ATOM 715 C CA . GLY A 1 92 ? 2.416 15.502 11.079 1.00 92.62 92 GLY A CA 1
ATOM 716 C C . GLY A 1 92 ? 1.268 15.338 10.079 1.00 92.62 92 GLY A C 1
ATOM 717 O O . GLY A 1 92 ? 0.311 16.105 10.122 1.00 92.62 92 GLY A O 1
ATOM 718 N N . ILE A 1 93 ? 1.361 14.396 9.131 1.00 93.81 93 ILE A N 1
ATOM 719 C CA . ILE A 1 93 ? 0.242 14.086 8.227 1.00 93.81 93 ILE A CA 1
ATOM 720 C C . ILE A 1 93 ? -0.807 13.240 8.962 1.00 93.81 93 ILE A C 1
ATOM 722 O O . ILE A 1 93 ? -0.510 12.140 9.429 1.00 93.81 93 ILE A O 1
ATOM 726 N N . ASP A 1 94 ? -2.055 13.717 8.978 1.00 96.12 94 ASP A N 1
ATOM 727 C CA . ASP A 1 94 ? -3.183 13.023 9.619 1.00 96.12 94 ASP A CA 1
ATOM 728 C C . ASP A 1 94 ? -3.678 11.805 8.826 1.00 96.12 94 ASP A C 1
ATOM 730 O O . ASP A 1 94 ? -4.117 10.812 9.405 1.00 96.12 94 ASP A O 1
ATOM 734 N N . ILE A 1 95 ? -3.654 11.884 7.489 1.00 97.19 95 ILE A N 1
ATOM 735 C CA . ILE A 1 95 ? -4.183 10.844 6.600 1.00 97.19 95 ILE A CA 1
ATOM 736 C C . ILE A 1 95 ? -3.212 10.589 5.452 1.00 97.19 95 ILE A C 1
ATOM 738 O O . ILE A 1 95 ? -2.928 11.474 4.646 1.00 97.19 95 ILE A O 1
ATOM 742 N N . ILE A 1 96 ? -2.773 9.342 5.334 1.00 97.25 96 ILE A N 1
ATOM 743 C CA . ILE A 1 96 ? -2.035 8.818 4.186 1.00 97.25 96 ILE A CA 1
ATOM 744 C C . ILE A 1 96 ? -2.954 7.828 3.471 1.00 97.25 96 ILE A C 1
ATOM 746 O O . ILE A 1 96 ? -3.647 7.042 4.114 1.00 97.25 96 ILE A O 1
ATOM 750 N N . LYS A 1 97 ? -2.993 7.854 2.140 1.00 96.56 97 LYS A N 1
ATOM 751 C CA . LYS A 1 97 ? -3.844 6.957 1.348 1.00 96.56 97 LYS A CA 1
ATOM 752 C C . LYS A 1 97 ? -3.049 6.248 0.262 1.00 96.56 97 LYS A C 1
ATOM 754 O O . LYS A 1 97 ? -2.050 6.782 -0.219 1.00 96.56 97 LYS A O 1
ATOM 759 N N . ASP A 1 98 ? -3.547 5.092 -0.157 1.00 95.88 98 ASP A N 1
ATOM 760 C CA . ASP A 1 98 ? -3.118 4.477 -1.412 1.00 95.88 98 ASP A CA 1
ATOM 761 C C . ASP A 1 98 ? -3.533 5.336 -2.623 1.00 95.88 98 ASP A C 1
ATOM 763 O O . ASP A 1 98 ? -4.438 6.180 -2.568 1.00 95.88 98 ASP A O 1
ATOM 767 N N . ASP A 1 99 ? -2.846 5.123 -3.740 1.00 94.44 99 ASP A N 1
ATOM 768 C CA . ASP A 1 99 ? -3.260 5.633 -5.045 1.00 94.44 99 ASP A CA 1
ATOM 769 C C . ASP A 1 99 ? -4.507 4.878 -5.543 1.00 94.44 99 ASP A C 1
ATOM 771 O O . ASP A 1 99 ? -4.686 3.690 -5.254 1.00 94.44 99 ASP A O 1
ATOM 775 N N . GLU A 1 100 ? -5.386 5.544 -6.291 1.00 92.50 100 GLU A N 1
ATOM 776 C CA . GLU A 1 100 ? -6.589 4.916 -6.843 1.00 92.50 100 GLU A CA 1
ATOM 777 C C . GLU A 1 100 ? -6.276 3.802 -7.838 1.00 92.50 100 GLU A C 1
ATOM 779 O O . GLU A 1 100 ? -7.084 2.886 -7.998 1.00 92.50 100 GLU A O 1
ATOM 784 N N . LEU A 1 101 ? -5.109 3.867 -8.482 1.00 89.38 101 LEU A N 1
ATOM 785 C CA . LEU A 1 101 ? -4.659 2.886 -9.459 1.00 89.38 101 LEU A CA 1
ATOM 786 C C . LEU A 1 101 ? -3.964 1.688 -8.815 1.00 89.38 101 LEU A C 1
ATOM 788 O O . LEU A 1 101 ? -3.624 0.752 -9.536 1.00 89.38 101 LEU A O 1
ATOM 792 N N . LEU A 1 102 ? -3.753 1.697 -7.492 1.00 90.31 102 LEU A N 1
ATOM 793 C CA . LEU A 1 102 ? -3.257 0.551 -6.737 1.00 90.31 102 LEU A CA 1
ATOM 794 C C . LEU A 1 102 ? -4.450 -0.291 -6.251 1.00 90.31 102 LEU A C 1
ATOM 796 O O . LEU A 1 102 ? -5.092 0.083 -5.269 1.00 90.31 102 LEU A O 1
ATOM 800 N N . PRO A 1 103 ? -4.767 -1.424 -6.903 1.00 82.88 103 PRO A N 1
ATOM 801 C CA . PRO A 1 103 ? -5.886 -2.268 -6.511 1.00 82.88 103 PRO A CA 1
ATOM 802 C C . PRO A 1 103 ? -5.595 -2.994 -5.195 1.00 82.88 103 PRO A C 1
ATOM 804 O O . PRO A 1 103 ? -4.450 -3.063 -4.739 1.00 82.88 103 PRO A O 1
ATOM 807 N N . ALA A 1 104 ? -6.638 -3.588 -4.613 1.00 91.69 104 ALA A N 1
ATOM 808 C CA . ALA A 1 104 ? -6.596 -4.152 -3.268 1.00 91.69 104 ALA A CA 1
ATOM 809 C C . ALA A 1 104 ? -5.404 -5.079 -2.992 1.00 91.69 104 ALA A C 1
ATOM 811 O O . ALA A 1 104 ? -4.605 -4.812 -2.094 1.00 91.69 104 ALA A O 1
ATOM 812 N N . ASP A 1 105 ? -5.279 -6.169 -3.749 1.00 93.50 105 ASP A N 1
ATOM 813 C CA . ASP A 1 105 ? -4.360 -7.262 -3.426 1.00 93.50 105 ASP A CA 1
ATOM 814 C C . ASP A 1 105 ? -3.573 -7.706 -4.654 1.00 93.50 105 ASP A C 1
ATOM 816 O O . ASP A 1 105 ? -3.694 -8.826 -5.158 1.00 93.50 105 ASP A O 1
ATOM 820 N N . GLU A 1 106 ? -2.785 -6.771 -5.173 1.00 86.94 106 GLU A N 1
ATOM 821 C CA . GLU A 1 106 ? -1.940 -7.043 -6.316 1.00 86.94 106 GLU A CA 1
ATOM 822 C C . GLU A 1 106 ? -0.673 -7.779 -5.931 1.00 86.94 106 GLU A C 1
ATOM 824 O O . GLU A 1 106 ? -0.022 -7.513 -4.924 1.00 86.94 106 GLU A O 1
ATOM 829 N N . SER A 1 107 ? -0.247 -8.672 -6.815 1.00 84.81 107 SER A N 1
ATOM 830 C CA . SER A 1 107 ? 0.875 -9.551 -6.520 1.00 84.81 107 SER A CA 1
ATOM 831 C C . SER A 1 107 ? 2.157 -8.776 -6.162 1.00 84.81 107 SER A C 1
ATOM 833 O O . SER A 1 107 ? 2.983 -9.276 -5.395 1.00 84.81 107 SER A O 1
ATOM 835 N N . PHE A 1 108 ? 2.383 -7.608 -6.774 1.00 78.31 108 PHE A N 1
ATOM 836 C CA . PHE A 1 108 ? 3.589 -6.783 -6.609 1.00 78.31 108 PHE A CA 1
ATOM 837 C C . PHE A 1 108 ? 3.557 -5.881 -5.374 1.00 78.31 108 PHE A C 1
ATOM 839 O O . PHE A 1 108 ? 4.590 -5.360 -4.972 1.00 78.31 108 PHE A O 1
ATOM 846 N N . CYS A 1 109 ? 2.376 -5.690 -4.798 1.00 87.44 109 CYS A N 1
ATOM 847 C CA . CYS A 1 109 ? 2.171 -4.959 -3.566 1.00 87.44 109 CYS A CA 1
ATOM 848 C C . CYS A 1 109 ? 1.027 -5.659 -2.822 1.00 87.44 109 CYS A C 1
ATOM 850 O O . CYS A 1 109 ? -0.112 -5.190 -2.874 1.00 87.44 109 CYS A O 1
ATOM 852 N N . PRO A 1 110 ? 1.286 -6.827 -2.205 1.00 93.88 110 PRO A N 1
ATOM 853 C CA . PRO A 1 110 ? 0.230 -7.608 -1.574 1.00 93.88 110 PRO A CA 1
ATOM 854 C C . PRO A 1 110 ? -0.424 -6.829 -0.437 1.00 93.88 110 PRO A C 1
ATOM 856 O O . PRO A 1 110 ? 0.271 -6.171 0.345 1.00 93.88 110 PRO A O 1
ATOM 859 N N . LEU A 1 111 ? -1.745 -6.954 -0.299 1.00 96.62 111 LEU A N 1
ATOM 860 C CA . LEU A 1 111 ? -2.534 -6.228 0.700 1.00 96.62 111 LEU A CA 1
ATOM 861 C C . LEU A 1 111 ? -1.981 -6.451 2.110 1.00 96.62 111 LEU A C 1
ATOM 863 O O . LEU A 1 111 ? -1.741 -5.506 2.858 1.00 96.62 111 LEU A O 1
ATOM 867 N N . LYS A 1 112 ? -1.719 -7.718 2.449 1.00 97.25 112 LYS A N 1
ATOM 868 C CA . LYS A 1 112 ? -1.194 -8.112 3.759 1.00 97.25 112 LYS A CA 1
ATOM 869 C C . LYS A 1 112 ? 0.147 -7.464 4.065 1.00 97.25 112 LYS A C 1
ATOM 871 O O . LYS A 1 112 ? 0.345 -6.951 5.162 1.00 97.25 112 LYS A O 1
ATOM 876 N N . GLU A 1 113 ? 1.075 -7.507 3.117 1.00 95.00 113 GLU A N 1
ATOM 877 C CA . GLU A 1 113 ? 2.416 -6.962 3.322 1.00 95.00 113 GLU A CA 1
ATOM 878 C C . GLU A 1 113 ? 2.379 -5.440 3.435 1.00 95.00 113 GLU A C 1
ATOM 880 O O . GLU A 1 113 ? 3.030 -4.883 4.315 1.00 95.00 113 GLU A O 1
ATOM 885 N N . ARG A 1 114 ? 1.579 -4.777 2.592 1.00 94.75 114 ARG A N 1
ATOM 886 C CA . ARG A 1 114 ? 1.404 -3.324 2.615 1.00 94.75 114 ARG A CA 1
ATOM 887 C C . ARG A 1 114 ? 0.813 -2.848 3.943 1.00 94.75 114 ARG A C 1
ATOM 889 O O . ARG A 1 114 ? 1.451 -2.053 4.629 1.00 94.75 114 ARG A O 1
ATOM 896 N N . VAL A 1 115 ? -0.341 -3.388 4.348 1.00 98.00 115 VAL A N 1
ATOM 897 C CA . VAL A 1 115 ? -1.005 -3.004 5.607 1.00 98.00 115 VAL A CA 1
ATOM 898 C C . VAL A 1 115 ? -0.095 -3.259 6.806 1.00 98.00 115 VAL A C 1
ATOM 900 O O . VAL A 1 115 ? 0.153 -2.348 7.589 1.00 98.00 115 VAL A O 1
ATOM 903 N N . THR A 1 116 ? 0.470 -4.464 6.933 1.00 98.12 116 THR A N 1
ATOM 904 C CA . THR A 1 116 ? 1.291 -4.805 8.110 1.00 98.12 116 THR A CA 1
ATOM 905 C C . THR A 1 116 ? 2.544 -3.939 8.230 1.00 98.12 116 THR A C 1
ATOM 907 O O . THR A 1 116 ? 2.881 -3.515 9.335 1.00 98.12 116 THR A O 1
ATOM 910 N N . LYS A 1 117 ? 3.225 -3.628 7.119 1.00 97.00 117 LYS A N 1
ATOM 911 C CA . LYS A 1 117 ? 4.420 -2.772 7.143 1.00 97.00 117 LYS A CA 1
ATOM 912 C C . LYS A 1 117 ? 4.073 -1.315 7.443 1.00 97.00 117 LYS A C 1
ATOM 914 O O . LYS A 1 117 ? 4.773 -0.690 8.235 1.00 97.00 117 LYS A O 1
ATOM 919 N N . PHE A 1 118 ? 3.002 -0.774 6.862 1.00 97.50 118 PHE A N 1
ATOM 920 C CA . PHE A 1 118 ? 2.655 0.640 7.051 1.00 97.50 118 PHE A CA 1
ATOM 921 C C . PHE A 1 118 ? 2.098 0.885 8.453 1.00 97.50 118 PHE A C 1
ATOM 923 O O . PHE A 1 118 ? 2.503 1.833 9.117 1.00 97.50 118 PHE A O 1
ATOM 930 N N . MET A 1 119 ? 1.278 -0.033 8.970 1.00 98.38 119 MET A N 1
ATOM 931 C CA . MET A 1 119 ? 0.774 0.055 10.342 1.00 98.38 119 MET A CA 1
ATOM 932 C C . MET A 1 119 ? 1.876 -0.145 11.391 1.00 98.38 119 MET A C 1
ATOM 934 O O . MET A 1 119 ? 1.808 0.435 12.472 1.00 98.38 119 MET A O 1
ATOM 938 N N . ALA A 1 120 ? 2.939 -0.897 11.081 1.00 98.19 120 ALA A N 1
ATOM 939 C CA . ALA A 1 120 ? 4.120 -0.946 11.944 1.00 98.19 120 ALA A CA 1
ATOM 940 C C . ALA A 1 120 ? 4.841 0.413 12.018 1.00 98.19 120 ALA A C 1
ATOM 942 O O . ALA A 1 120 ? 5.366 0.772 13.073 1.00 98.19 120 ALA A O 1
ATOM 943 N N . MET A 1 121 ? 4.858 1.172 10.917 1.00 98.00 121 MET A N 1
ATOM 944 C CA . MET A 1 121 ? 5.424 2.522 10.888 1.00 98.00 121 MET A CA 1
ATOM 945 C C . MET A 1 121 ? 4.528 3.536 11.596 1.00 98.00 121 MET A C 1
ATOM 947 O O . MET A 1 121 ? 5.045 4.343 12.360 1.00 98.00 121 MET A O 1
ATOM 951 N N . GLU A 1 122 ? 3.209 3.456 11.411 1.00 98.19 122 GLU A N 1
ATOM 952 C CA . GLU A 1 122 ? 2.226 4.263 12.148 1.00 98.19 122 GLU A CA 1
ATOM 953 C C . GLU A 1 122 ? 2.402 4.090 13.655 1.00 98.19 122 GLU A C 1
ATOM 955 O O . GLU A 1 122 ? 2.615 5.071 14.364 1.00 98.19 122 GLU A O 1
ATOM 960 N N . LYS A 1 123 ? 2.460 2.839 14.124 1.00 98.38 123 LYS A N 1
ATOM 961 C CA . LYS A 1 123 ? 2.677 2.534 15.538 1.00 98.38 123 LYS A CA 1
ATOM 962 C C . LYS A 1 123 ? 3.964 3.169 16.064 1.00 98.38 123 LYS A C 1
ATOM 964 O O . LYS A 1 123 ? 3.979 3.722 17.160 1.00 98.38 123 LYS A O 1
ATOM 969 N N . ARG A 1 124 ? 5.047 3.096 15.287 1.00 98.25 124 ARG A N 1
ATOM 970 C CA . ARG A 1 124 ? 6.326 3.717 15.646 1.00 98.25 124 ARG A CA 1
ATOM 971 C C . ARG A 1 124 ? 6.207 5.243 15.723 1.00 98.25 124 ARG A C 1
ATOM 973 O O . ARG A 1 124 ? 6.750 5.835 16.649 1.00 98.25 124 ARG A O 1
ATOM 980 N N . VAL A 1 125 ? 5.509 5.887 14.786 1.00 98.25 125 VAL A N 1
ATOM 981 C CA . VAL A 1 125 ? 5.258 7.338 14.841 1.00 98.25 125 VAL A CA 1
ATOM 982 C C . VAL A 1 125 ? 4.428 7.698 16.066 1.00 98.25 125 VAL A C 1
ATOM 984 O O . VAL A 1 125 ? 4.797 8.632 16.775 1.00 98.25 125 VAL A O 1
ATOM 987 N N . PHE A 1 126 ? 3.383 6.932 16.376 1.00 98.12 126 PHE A N 1
ATOM 988 C CA . PHE A 1 126 ? 2.576 7.138 17.575 1.00 98.12 126 PHE A CA 1
ATOM 989 C C . PHE A 1 126 ? 3.410 7.010 18.859 1.00 98.12 126 PHE A C 1
ATOM 991 O O . PHE A 1 126 ? 3.310 7.851 19.747 1.00 98.12 126 PHE A O 1
ATOM 998 N N . GLU A 1 127 ? 4.289 6.010 18.952 1.00 98.38 127 GLU A N 1
ATOM 999 C CA . GLU A 1 127 ? 5.209 5.854 20.089 1.00 98.38 127 GLU A CA 1
ATOM 1000 C C . GLU A 1 127 ? 6.196 7.033 20.222 1.00 98.38 127 GLU A C 1
ATOM 1002 O O . GLU A 1 127 ? 6.575 7.395 21.336 1.00 98.38 127 GLU A O 1
ATOM 1007 N N . GLU A 1 128 ? 6.610 7.642 19.106 1.00 97.75 128 GLU A N 1
ATOM 1008 C CA . GLU A 1 128 ? 7.546 8.775 19.082 1.00 97.75 128 GLU A CA 1
ATOM 1009 C C . GLU A 1 128 ? 6.873 10.142 19.317 1.00 97.75 128 GLU A C 1
ATOM 1011 O O . GLU A 1 128 ? 7.510 11.045 19.862 1.00 97.75 128 GLU A O 1
ATOM 1016 N N . THR A 1 129 ? 5.619 10.316 18.893 1.00 97.19 129 THR A N 1
ATOM 1017 C CA . THR A 1 129 ? 4.948 11.631 18.807 1.00 97.19 129 THR A CA 1
ATOM 1018 C C . THR A 1 129 ? 3.681 11.742 19.656 1.00 97.19 129 THR A C 1
ATOM 1020 O O . THR A 1 129 ? 3.312 12.842 20.057 1.00 97.19 129 THR A O 1
ATOM 1023 N N . GLY A 1 130 ? 3.028 10.620 19.969 1.00 97.50 130 GLY A N 1
ATOM 1024 C CA . GLY A 1 130 ? 1.709 10.572 20.602 1.00 97.50 130 GLY A CA 1
ATOM 1025 C C . GLY A 1 130 ? 0.538 10.841 19.650 1.00 97.50 130 GLY A C 1
ATOM 1026 O O . GLY A 1 130 ? -0.603 10.888 20.110 1.00 97.50 130 GLY A O 1
ATOM 1027 N N . GLU A 1 131 ? 0.797 11.010 18.352 1.00 94.94 131 GLU A N 1
ATOM 1028 C CA . GLU A 1 131 ? -0.211 11.307 17.333 1.00 94.94 131 GLU A CA 1
ATOM 1029 C C . GLU A 1 131 ? -0.440 10.097 16.419 1.00 94.94 131 GLU A C 1
ATOM 1031 O O . GLU A 1 131 ? 0.494 9.375 16.066 1.00 94.94 131 GLU A O 1
ATOM 1036 N N . HIS A 1 132 ? -1.704 9.851 16.072 1.00 96.56 132 HIS A N 1
ATOM 1037 C CA . HIS A 1 132 ? -2.104 8.775 15.168 1.00 96.56 132 HIS A CA 1
ATOM 1038 C C . HIS A 1 132 ? -2.248 9.292 13.739 1.00 96.56 132 HIS A C 1
ATOM 1040 O O . HIS A 1 132 ? -2.822 10.358 13.521 1.00 96.56 132 HIS A O 1
ATOM 1046 N N . THR A 1 133 ? -1.845 8.471 12.770 1.00 97.94 133 THR A N 1
ATOM 1047 C CA . THR A 1 133 ? -2.075 8.723 11.341 1.00 97.94 133 THR A CA 1
ATOM 1048 C C . THR A 1 133 ? -3.020 7.662 10.783 1.00 97.94 133 THR A C 1
ATOM 1050 O O . THR A 1 133 ? -2.792 6.461 10.931 1.00 97.94 133 THR A O 1
ATOM 1053 N N . LEU A 1 134 ? -4.081 8.077 10.092 1.00 98.38 134 LEU A N 1
ATOM 1054 C CA . LEU A 1 134 ? -4.944 7.151 9.364 1.00 98.38 134 LEU A CA 1
ATOM 1055 C C . LEU A 1 134 ? -4.274 6.721 8.061 1.00 98.38 134 LEU A C 1
ATOM 1057 O O . LEU A 1 134 ? -3.922 7.553 7.226 1.00 98.38 134 LEU A O 1
ATOM 1061 N N . TYR A 1 135 ? -4.165 5.414 7.851 1.00 98.44 135 TYR A N 1
ATOM 1062 C CA . TYR A 1 135 ? -3.764 4.834 6.581 1.00 98.44 135 TYR A CA 1
ATOM 1063 C C . TYR A 1 135 ? -4.991 4.301 5.841 1.00 98.44 135 TYR A C 1
ATOM 1065 O O . TYR A 1 135 ? -5.528 3.252 6.186 1.00 98.44 135 TYR A O 1
ATOM 1073 N N . SER A 1 136 ? -5.444 5.022 4.817 1.00 98.31 136 SER A N 1
ATOM 1074 C CA . SER A 1 136 ? -6.584 4.624 3.986 1.00 98.31 136 SER A CA 1
ATOM 1075 C C . SER A 1 136 ? -6.123 3.680 2.875 1.00 98.31 136 SER A C 1
ATOM 1077 O O . SER A 1 136 ? -5.795 4.116 1.768 1.00 98.31 136 SER A O 1
ATOM 1079 N N . VAL A 1 137 ? -6.071 2.384 3.193 1.00 98.31 137 VAL A N 1
ATOM 1080 C CA . VAL A 1 137 ? -5.676 1.327 2.249 1.00 98.31 137 VAL A CA 1
ATOM 1081 C C . VAL A 1 137 ? -6.757 1.103 1.195 1.00 98.31 137 VAL A C 1
ATOM 1083 O O . VAL A 1 137 ? -7.935 0.963 1.529 1.00 98.31 137 VAL A O 1
ATOM 1086 N N . ASN A 1 138 ? -6.380 1.050 -0.082 1.00 98.38 138 ASN A N 1
ATOM 1087 C CA . ASN A 1 138 ? -7.343 0.824 -1.156 1.00 98.38 138 ASN A CA 1
ATOM 1088 C C . ASN A 1 138 ? -7.801 -0.643 -1.155 1.00 98.38 138 ASN A C 1
ATOM 1090 O O . ASN A 1 138 ? -6.975 -1.552 -1.192 1.00 98.38 138 ASN A O 1
ATOM 1094 N N . ILE A 1 139 ? -9.115 -0.875 -1.117 1.00 98.19 139 ILE A N 1
ATOM 1095 C CA . ILE A 1 139 ? -9.749 -2.209 -1.171 1.00 98.19 139 ILE A CA 1
ATOM 1096 C C . ILE A 1 139 ? -10.525 -2.451 -2.473 1.00 98.19 139 ILE A C 1
ATOM 1098 O O . ILE A 1 139 ? -11.220 -3.462 -2.615 1.00 98.19 139 ILE A O 1
ATOM 1102 N N . THR A 1 140 ? -10.405 -1.527 -3.426 1.00 97.75 140 THR A N 1
ATOM 1103 C CA . THR A 1 140 ? -11.061 -1.591 -4.733 1.00 97.75 140 THR A CA 1
ATOM 1104 C C . THR A 1 140 ? -10.620 -2.835 -5.508 1.00 97.75 140 THR A C 1
ATOM 1106 O O . THR A 1 140 ? -9.430 -3.088 -5.698 1.00 97.75 140 THR A O 1
ATOM 1109 N N . ASP A 1 141 ? -11.606 -3.608 -5.960 1.00 96.19 141 ASP A N 1
ATOM 1110 C CA . ASP A 1 141 ? -11.476 -4.820 -6.778 1.00 96.19 141 ASP A CA 1
ATOM 1111 C C . ASP A 1 141 ? -12.854 -5.086 -7.429 1.00 96.19 141 ASP A C 1
ATOM 1113 O O . ASP A 1 141 ? -13.772 -4.262 -7.359 1.00 96.19 141 ASP A O 1
ATOM 1117 N N . ARG A 1 142 ? -13.039 -6.259 -8.037 1.00 94.69 142 ARG A N 1
ATOM 1118 C CA . ARG A 1 142 ? -14.341 -6.767 -8.466 1.00 94.69 142 ARG A CA 1
ATOM 1119 C C . ARG A 1 142 ? -15.326 -6.764 -7.293 1.00 94.69 142 ARG A C 1
ATOM 1121 O O . ARG A 1 142 ? -14.977 -7.144 -6.177 1.00 94.69 142 ARG A O 1
ATOM 1128 N N . ALA A 1 143 ? -16.571 -6.375 -7.568 1.00 92.62 143 ALA A N 1
ATOM 1129 C CA . ALA A 1 143 ? -17.588 -6.085 -6.553 1.00 92.62 143 ALA A CA 1
ATOM 1130 C C . ALA A 1 143 ?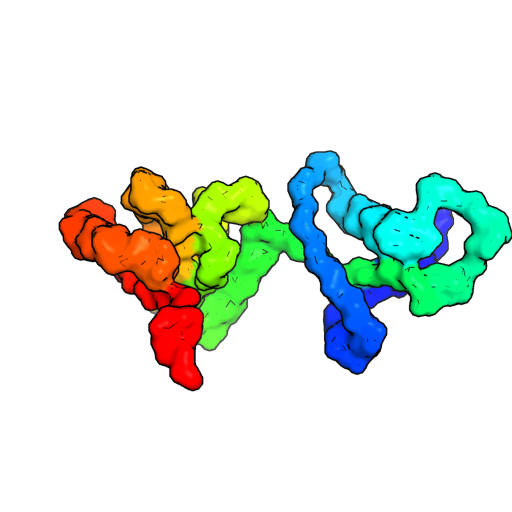 -17.781 -7.178 -5.482 1.00 92.62 143 ALA A C 1
ATOM 1132 O O . ALA A 1 143 ? -17.992 -6.866 -4.314 1.00 92.62 143 ALA A O 1
ATOM 1133 N N . ASP A 1 144 ? -17.672 -8.452 -5.854 1.00 94.69 144 ASP A N 1
ATOM 1134 C CA . ASP A 1 144 ? -17.836 -9.598 -4.954 1.00 94.69 144 ASP A CA 1
ATOM 1135 C C . ASP A 1 144 ? -16.668 -9.810 -3.978 1.00 94.69 144 ASP A C 1
ATOM 1137 O O . ASP A 1 144 ? -16.821 -10.530 -2.995 1.00 94.69 144 ASP A O 1
ATOM 1141 N N . LYS A 1 145 ? -15.514 -9.186 -4.226 1.00 97.25 145 LYS A N 1
ATOM 1142 C CA . LYS A 1 145 ? -14.325 -9.287 -3.371 1.00 97.25 145 LYS A CA 1
ATOM 1143 C C . LYS A 1 145 ? -14.162 -8.120 -2.408 1.00 97.25 145 LYS A C 1
ATOM 1145 O O . LYS A 1 145 ? -13.442 -8.250 -1.427 1.00 97.25 145 LYS A O 1
ATOM 1150 N N . ILE A 1 146 ? -14.816 -6.988 -2.669 1.00 98.00 146 ILE A N 1
ATOM 1151 C CA . ILE A 1 146 ? -14.587 -5.734 -1.933 1.00 98.00 146 ILE A CA 1
ATOM 1152 C C . ILE A 1 146 ? -14.793 -5.928 -0.424 1.00 98.00 146 ILE A C 1
ATOM 1154 O O . ILE A 1 146 ? -13.959 -5.503 0.372 1.00 98.00 146 ILE A O 1
ATOM 1158 N N . ARG A 1 147 ? -15.871 -6.619 -0.025 1.00 97.88 147 ARG A N 1
ATOM 1159 C CA . ARG A 1 147 ? -16.147 -6.906 1.391 1.00 97.88 147 ARG A CA 1
ATOM 1160 C C . ARG A 1 147 ? -15.062 -7.784 2.018 1.00 97.88 147 ARG A C 1
ATOM 1162 O O . ARG A 1 147 ? -14.596 -7.483 3.109 1.00 97.88 147 ARG A O 1
ATOM 1169 N N . ASP A 1 148 ? -14.653 -8.852 1.335 1.00 98.31 148 ASP A N 1
ATOM 1170 C CA . ASP A 1 148 ? -13.598 -9.747 1.828 1.00 98.31 148 ASP A CA 1
ATOM 1171 C C . ASP A 1 148 ? -12.264 -9.003 1.977 1.00 98.31 148 ASP A C 1
ATOM 1173 O O . ASP A 1 148 ? -11.616 -9.087 3.016 1.00 98.31 148 ASP A O 1
ATOM 1177 N N . ASN A 1 149 ? -11.901 -8.180 0.991 1.00 98.38 149 ASN A N 1
ATOM 1178 C CA . ASN A 1 149 ? -10.714 -7.330 1.045 1.00 98.38 149 ASN A CA 1
ATOM 1179 C C . ASN A 1 149 ? -10.752 -6.368 2.242 1.00 98.38 149 ASN A C 1
ATOM 1181 O O . ASN A 1 149 ? -9.736 -6.207 2.914 1.00 98.38 149 ASN A O 1
ATOM 1185 N N . ALA A 1 150 ? -11.912 -5.768 2.536 1.00 98.62 150 ALA A N 1
ATOM 1186 C CA . ALA A 1 150 ? -12.099 -4.903 3.701 1.00 98.62 150 ALA A CA 1
ATOM 1187 C C . ALA A 1 150 ? -11.837 -5.649 5.016 1.00 98.62 150 ALA A C 1
ATOM 1189 O O . ALA A 1 150 ? -11.050 -5.189 5.842 1.00 98.62 150 ALA A O 1
ATOM 1190 N N . LEU A 1 151 ? -12.442 -6.827 5.185 1.00 98.69 151 LEU A N 1
ATOM 1191 C CA . LEU A 1 151 ? -12.270 -7.639 6.390 1.00 98.69 151 LEU A CA 1
ATOM 1192 C C . LEU A 1 151 ? -10.824 -8.109 6.558 1.00 98.69 151 LEU A C 1
ATOM 1194 O O . LEU A 1 151 ? -10.273 -8.002 7.651 1.00 98.69 151 LEU A O 1
ATOM 1198 N N . ARG A 1 152 ? -10.180 -8.558 5.474 1.00 98.50 152 ARG A N 1
ATOM 1199 C CA . ARG A 1 152 ? -8.761 -8.942 5.488 1.00 98.50 152 ARG A CA 1
ATOM 1200 C C . ARG A 1 152 ? -7.861 -7.759 5.838 1.00 98.50 152 ARG A C 1
ATOM 1202 O O . ARG A 1 152 ? -6.950 -7.913 6.641 1.00 98.50 152 ARG A O 1
ATOM 1209 N N . ALA A 1 153 ? -8.112 -6.573 5.280 1.00 98.50 153 ALA A N 1
ATOM 1210 C CA . ALA A 1 153 ? -7.345 -5.373 5.611 1.00 98.50 153 ALA A CA 1
ATOM 1211 C C . ALA A 1 153 ? -7.447 -5.027 7.107 1.00 98.50 153 ALA A C 1
ATOM 1213 O O . ALA A 1 153 ? -6.423 -4.777 7.744 1.00 98.50 153 ALA A O 1
ATOM 1214 N N . ILE A 1 154 ? -8.654 -5.080 7.678 1.00 98.56 154 ILE A N 1
ATOM 1215 C CA . ILE A 1 154 ? -8.889 -4.866 9.115 1.00 98.56 154 ILE A CA 1
ATOM 1216 C C . ILE A 1 154 ? -8.181 -5.944 9.949 1.00 98.56 154 ILE A C 1
ATOM 1218 O O . ILE A 1 154 ? -7.501 -5.611 10.918 1.00 98.56 154 ILE A O 1
ATOM 1222 N N . GLU A 1 155 ? -8.259 -7.219 9.550 1.00 98.38 155 GLU A N 1
ATOM 1223 C CA . GLU A 1 155 ? -7.536 -8.326 10.199 1.00 98.38 155 GLU A CA 1
ATOM 1224 C C . GLU A 1 155 ? -6.018 -8.079 10.223 1.00 98.38 155 GLU A C 1
ATOM 1226 O O . GLU A 1 155 ? -5.339 -8.397 11.200 1.00 98.38 155 GLU A O 1
ATOM 1231 N N . TYR A 1 156 ? -5.474 -7.472 9.166 1.00 98.44 156 TYR A N 1
ATOM 1232 C CA . TYR A 1 156 ? -4.056 -7.120 9.066 1.00 98.44 156 TYR A CA 1
ATOM 1233 C C . TYR A 1 156 ? -3.678 -5.840 9.825 1.00 98.44 156 TYR A C 1
ATOM 1235 O O . TYR A 1 156 ? -2.491 -5.516 9.896 1.00 98.44 156 TYR A O 1
ATOM 1243 N N . GLY A 1 157 ? -4.653 -5.145 10.415 1.00 98.06 157 GLY A N 1
ATOM 1244 C CA . GLY A 1 157 ? -4.453 -3.979 11.272 1.00 98.06 157 GLY A CA 1
ATOM 1245 C C . GLY A 1 157 ? -4.786 -2.633 10.631 1.00 98.06 157 GLY A C 1
ATOM 1246 O O . GLY A 1 157 ? -4.415 -1.610 11.200 1.00 98.06 157 GLY A O 1
ATOM 1247 N N . ALA A 1 158 ? -5.447 -2.600 9.468 1.00 98.25 158 ALA A N 1
ATOM 1248 C CA . ALA A 1 158 ? -5.836 -1.341 8.833 1.00 98.25 158 ALA A CA 1
ATOM 1249 C C . ALA A 1 158 ? -6.734 -0.505 9.758 1.00 98.25 158 ALA A C 1
ATOM 1251 O O . ALA A 1 158 ? -7.711 -1.010 10.310 1.00 98.25 158 ALA A O 1
ATOM 1252 N N . ASN A 1 159 ? -6.414 0.784 9.890 1.00 98.31 159 ASN A N 1
ATOM 1253 C CA . ASN A 1 159 ? -7.177 1.740 10.697 1.00 98.31 159 ASN A CA 1
ATOM 1254 C C . ASN A 1 159 ? -8.086 2.662 9.858 1.00 98.31 159 ASN A C 1
ATOM 1256 O O . ASN A 1 159 ? -8.861 3.424 10.428 1.00 98.31 159 ASN A O 1
ATOM 1260 N N . SER A 1 160 ? -8.012 2.588 8.526 1.00 98.69 160 SER A N 1
ATOM 1261 C CA . SER A 1 160 ? -8.889 3.268 7.568 1.00 98.69 160 SER A CA 1
ATOM 1262 C C . SER A 1 160 ? -8.908 2.492 6.244 1.00 98.69 160 SER A C 1
ATOM 1264 O O . SER A 1 160 ? -7.969 1.765 5.923 1.00 98.69 160 SER A O 1
ATOM 1266 N N . LEU A 1 161 ? -9.975 2.632 5.462 1.00 98.69 161 LEU A N 1
ATOM 1267 C CA . LEU A 1 161 ? -10.142 2.003 4.148 1.00 98.69 161 LEU A CA 1
ATOM 1268 C C . LEU A 1 161 ? -10.323 3.073 3.071 1.00 98.69 161 LEU A C 1
ATOM 1270 O O . LEU A 1 161 ? -10.793 4.169 3.349 1.00 98.69 161 LEU A O 1
ATOM 1274 N N . MET A 1 162 ? -10.007 2.746 1.824 1.00 98.56 162 MET A N 1
ATOM 1275 C CA . MET A 1 162 ? -10.286 3.562 0.645 1.00 98.56 162 MET A CA 1
ATOM 1276 C C . MET A 1 162 ? -11.030 2.734 -0.404 1.00 98.56 162 MET A C 1
ATOM 1278 O O . MET A 1 162 ? -10.687 1.580 -0.660 1.00 98.56 162 MET A O 1
ATOM 1282 N N . LEU A 1 163 ? -12.040 3.339 -1.029 1.00 98.12 163 LEU A N 1
ATOM 1283 C CA . LEU A 1 163 ? -12.813 2.729 -2.108 1.00 98.12 163 LEU A CA 1
ATOM 1284 C C . LEU A 1 163 ? -13.001 3.716 -3.259 1.00 98.12 163 LEU A C 1
ATOM 1286 O O . LEU A 1 163 ? -13.446 4.840 -3.039 1.00 98.12 163 LEU A O 1
ATOM 1290 N N . ASN A 1 164 ? -12.753 3.272 -4.486 1.00 97.00 164 ASN A N 1
ATOM 1291 C CA . ASN A 1 164 ? -12.998 4.029 -5.711 1.00 97.00 164 ASN A CA 1
ATOM 1292 C C . ASN A 1 164 ? -14.496 4.012 -6.063 1.00 97.00 164 ASN A C 1
ATOM 1294 O O . ASN A 1 164 ? -14.975 3.218 -6.874 1.00 97.00 164 ASN A O 1
ATOM 1298 N N . VAL A 1 165 ? -15.284 4.862 -5.403 1.00 95.69 165 VAL A N 1
ATOM 1299 C CA . VAL A 1 165 ? -16.756 4.761 -5.385 1.00 95.69 165 VAL A CA 1
ATOM 1300 C C . VAL A 1 165 ? -17.378 4.908 -6.771 1.00 95.69 165 VAL A C 1
ATOM 1302 O O . VAL A 1 165 ? -18.377 4.256 -7.073 1.00 95.69 165 VAL A O 1
ATOM 1305 N N . TYR A 1 166 ? -16.800 5.741 -7.632 1.00 93.44 166 TYR A N 1
ATOM 1306 C CA . TYR A 1 166 ? -17.365 6.025 -8.952 1.00 93.44 166 TYR A CA 1
ATOM 1307 C C . TYR A 1 166 ? -17.034 4.960 -10.000 1.00 93.44 166 TYR A C 1
ATOM 1309 O O . TYR A 1 166 ? -17.715 4.898 -11.022 1.00 93.44 166 TYR A O 1
ATOM 1317 N N . THR A 1 167 ? -16.058 4.088 -9.737 1.00 92.69 167 THR A N 1
ATOM 1318 C CA . THR A 1 167 ? -15.741 2.957 -10.617 1.00 92.69 167 THR A CA 1
ATOM 1319 C C . THR A 1 167 ? -16.455 1.679 -10.185 1.00 92.69 167 THR A C 1
ATOM 1321 O O . THR A 1 167 ? -16.963 0.955 -11.040 1.00 92.69 167 THR A O 1
ATOM 1324 N N . VAL A 1 168 ? -16.578 1.417 -8.876 1.00 94.44 168 VAL A N 1
ATOM 1325 C CA . VAL A 1 168 ? -17.288 0.224 -8.362 1.00 94.44 168 VAL A CA 1
ATOM 1326 C C . VAL A 1 168 ? -18.777 0.451 -8.081 1.00 94.44 168 VAL A C 1
ATOM 1328 O O . VAL A 1 168 ? -19.541 -0.505 -7.943 1.00 94.44 168 VAL A O 1
ATOM 1331 N N . GLY A 1 169 ? -19.205 1.712 -8.018 1.00 93.31 169 GLY A N 1
ATOM 1332 C CA . GLY A 1 169 ? -20.580 2.130 -7.776 1.00 93.31 169 GLY A CA 1
ATOM 1333 C C . GLY A 1 169 ? -20.932 2.351 -6.299 1.00 93.31 169 GLY A C 1
ATOM 1334 O O . GLY A 1 169 ? -20.407 1.723 -5.380 1.00 93.31 169 GLY A O 1
ATOM 1335 N N . HIS A 1 170 ? -21.922 3.219 -6.071 1.00 95.12 170 HIS A N 1
ATOM 1336 C CA . HIS A 1 170 ? -22.399 3.614 -4.738 1.00 95.12 170 HIS A CA 1
ATOM 1337 C C . HIS A 1 170 ? -22.987 2.456 -3.912 1.00 95.12 170 HIS A C 1
ATOM 1339 O O . HIS A 1 170 ? -22.967 2.507 -2.684 1.00 95.12 170 HIS A O 1
ATOM 1345 N N . GLY A 1 171 ? -23.478 1.395 -4.564 1.00 97.25 171 GLY A N 1
ATOM 1346 C CA . GLY A 1 171 ? -23.969 0.200 -3.872 1.00 97.25 171 GLY A CA 1
ATOM 1347 C C . GLY A 1 171 ? -22.870 -0.526 -3.089 1.00 97.25 171 GLY A C 1
ATOM 1348 O O . GLY A 1 171 ? -23.130 -1.013 -1.992 1.00 97.25 171 GLY A O 1
ATOM 1349 N N . ALA A 1 172 ? -21.633 -0.533 -3.599 1.00 96.56 172 ALA A N 1
ATOM 1350 C CA . ALA A 1 172 ? -20.492 -1.095 -2.880 1.00 96.56 172 ALA A CA 1
ATOM 1351 C C . ALA A 1 172 ? -20.159 -0.268 -1.629 1.00 96.56 172 ALA A C 1
ATOM 1353 O O . ALA A 1 172 ? -19.942 -0.835 -0.563 1.00 96.56 172 ALA A O 1
ATOM 1354 N N . LEU A 1 173 ? -20.201 1.067 -1.724 1.00 97.44 173 LEU A N 1
ATOM 1355 C CA . LEU A 1 173 ? -20.016 1.938 -0.561 1.00 97.44 173 LEU A CA 1
ATOM 1356 C C . LEU A 1 173 ? -21.100 1.699 0.500 1.00 97.44 173 LEU A C 1
ATOM 1358 O O . LEU A 1 173 ? -20.778 1.568 1.676 1.00 97.44 173 LEU A O 1
ATOM 1362 N N . GLN A 1 174 ? -22.371 1.610 0.093 1.00 97.94 174 GLN A N 1
ATOM 1363 C CA . GLN A 1 174 ? -23.476 1.346 1.017 1.00 97.94 174 GLN A CA 1
ATOM 1364 C C . GLN A 1 174 ? -23.331 -0.015 1.708 1.00 97.94 174 GLN A C 1
ATOM 1366 O O . GLN A 1 174 ? -23.574 -0.112 2.908 1.00 97.94 174 GLN A O 1
ATOM 1371 N N . MET A 1 175 ? -22.920 -1.047 0.960 1.00 97.75 175 MET A N 1
ATOM 1372 C CA . MET A 1 175 ? -22.646 -2.377 1.505 1.00 97.75 175 MET A CA 1
ATOM 1373 C C . MET A 1 175 ? -21.601 -2.312 2.620 1.00 97.75 175 MET A C 1
ATOM 1375 O O . MET A 1 175 ? -21.826 -2.894 3.672 1.00 97.75 175 MET A O 1
ATOM 1379 N N . LEU A 1 176 ? -20.490 -1.599 2.408 1.00 98.00 176 LEU A N 1
ATOM 1380 C CA . LEU A 1 176 ? -19.433 -1.494 3.414 1.00 98.00 176 LEU A CA 1
ATOM 1381 C C . LEU A 1 176 ? -19.840 -0.619 4.602 1.00 98.00 176 LEU A C 1
ATOM 1383 O O . LEU A 1 176 ? -19.636 -1.005 5.744 1.00 98.00 176 LEU A O 1
ATOM 1387 N N . ALA A 1 177 ? -20.436 0.547 4.344 1.00 97.50 177 ALA A N 1
ATOM 1388 C CA . ALA A 1 177 ? -20.817 1.492 5.393 1.00 97.50 177 ALA A CA 1
ATOM 1389 C C . ALA A 1 177 ? -21.946 0.968 6.301 1.00 97.50 177 ALA A C 1
ATOM 1391 O O . ALA A 1 177 ? -22.099 1.440 7.425 1.00 97.50 177 ALA A O 1
ATOM 1392 N N . GLY A 1 178 ? -22.759 0.026 5.812 1.00 97.75 178 GLY A N 1
ATOM 1393 C CA . GLY A 1 178 ? -23.804 -0.643 6.590 1.00 97.75 178 GLY A CA 1
ATOM 1394 C C . GLY A 1 178 ? -23.352 -1.928 7.289 1.00 97.75 178 GLY A C 1
ATOM 1395 O O . GLY A 1 178 ? -24.164 -2.546 7.977 1.00 97.75 178 GLY A O 1
ATOM 1396 N N . ASP A 1 179 ? -22.105 -2.356 7.094 1.00 98.19 179 ASP A N 1
ATOM 1397 C CA . ASP A 1 179 ? -21.594 -3.610 7.635 1.00 98.19 179 ASP A CA 1
ATOM 1398 C C . ASP A 1 179 ? -21.143 -3.441 9.097 1.00 98.19 179 ASP A C 1
ATOM 1400 O O . ASP A 1 179 ? -20.229 -2.659 9.362 1.00 98.19 179 ASP A O 1
ATOM 1404 N N . PRO A 1 180 ? -21.732 -4.167 10.066 1.00 97.69 180 PRO A N 1
ATOM 1405 C CA . PRO A 1 180 ? -21.348 -4.041 11.472 1.00 97.69 180 PRO A CA 1
ATOM 1406 C C . PRO A 1 180 ? -19.913 -4.506 11.765 1.00 97.69 180 PRO A C 1
ATOM 1408 O O . PRO A 1 180 ? -19.357 -4.113 12.796 1.00 97.69 180 PRO A O 1
ATOM 1411 N N . ASP A 1 181 ? -19.323 -5.318 10.880 1.00 97.81 181 ASP A N 1
ATOM 1412 C CA . ASP A 1 181 ? -17.951 -5.819 11.005 1.00 97.81 181 ASP A CA 1
ATOM 1413 C C . ASP A 1 181 ? -16.909 -4.798 10.502 1.00 97.81 181 ASP A C 1
ATOM 1415 O O . ASP A 1 181 ? -15.710 -4.966 10.731 1.00 97.81 181 ASP A O 1
ATOM 1419 N N . ILE A 1 182 ? -17.340 -3.723 9.832 1.00 98.06 182 ILE A N 1
ATOM 1420 C CA . ILE A 1 182 ? -16.467 -2.677 9.287 1.00 98.06 182 ILE A CA 1
ATOM 1421 C C . ILE A 1 182 ? -16.600 -1.424 10.153 1.00 98.06 182 ILE A C 1
ATOM 1423 O O . ILE A 1 182 ? -17.491 -0.600 9.975 1.00 98.06 182 ILE A O 1
ATOM 1427 N N . GLN A 1 183 ? -15.688 -1.287 11.117 1.00 95.81 183 GLN A N 1
ATOM 1428 C CA . GLN A 1 183 ? -15.731 -0.235 12.147 1.00 95.81 183 GLN A CA 1
ATOM 1429 C C . GLN A 1 183 ? -14.634 0.827 11.997 1.00 95.81 183 GLN A C 1
ATOM 1431 O O . GLN A 1 183 ? -14.362 1.587 12.925 1.00 95.81 183 GLN A O 1
ATOM 1436 N N . VAL A 1 184 ? -14.002 0.881 10.828 1.00 98.19 184 VAL A N 1
ATOM 1437 C CA . VAL A 1 184 ? -12.978 1.871 10.481 1.00 98.19 184 VAL A CA 1
ATOM 1438 C C . VAL A 1 184 ? -13.527 2.876 9.461 1.00 98.19 184 VAL A C 1
ATOM 1440 O O . VAL A 1 184 ? -14.451 2.540 8.714 1.00 98.19 184 VAL A O 1
ATOM 1443 N N . PRO A 1 185 ? -12.991 4.109 9.399 1.00 98.31 185 PRO A N 1
ATOM 1444 C CA . PRO A 1 185 ? -13.388 5.091 8.396 1.00 98.31 185 PRO A CA 1
ATOM 1445 C C . PRO A 1 185 ? -13.192 4.579 6.963 1.00 98.31 185 PRO A C 1
ATOM 1447 O O . PRO A 1 185 ? -12.274 3.809 6.686 1.00 98.31 185 PRO A O 1
ATOM 1450 N N . ILE A 1 186 ? -14.038 5.051 6.043 1.00 98.44 186 ILE A N 1
ATOM 1451 C CA . ILE A 1 186 ? -13.938 4.758 4.609 1.00 98.44 186 ILE A CA 1
ATOM 1452 C C . ILE A 1 186 ? -13.752 6.075 3.852 1.00 98.44 186 ILE A C 1
ATOM 1454 O O . ILE A 1 186 ? -14.650 6.917 3.808 1.00 98.44 186 ILE A O 1
ATOM 1458 N N . LEU A 1 187 ? -12.596 6.234 3.218 1.00 98.19 187 LEU A N 1
ATOM 1459 C CA . LEU A 1 187 ? -12.308 7.289 2.259 1.00 98.19 187 LEU A CA 1
ATOM 1460 C C . LEU A 1 187 ? -12.946 6.928 0.911 1.00 98.19 187 LEU A C 1
ATOM 1462 O O . LEU A 1 187 ? -12.501 6.026 0.199 1.00 98.19 187 LEU A O 1
ATOM 1466 N N . ALA A 1 188 ? -14.003 7.654 0.555 1.00 97.19 188 ALA A N 1
ATOM 1467 C CA . ALA A 1 188 ? -14.668 7.548 -0.738 1.00 97.19 188 ALA A CA 1
ATOM 1468 C C . ALA A 1 188 ? -13.871 8.306 -1.812 1.00 97.19 188 ALA A C 1
ATOM 1470 O O . ALA A 1 188 ? -13.956 9.530 -1.913 1.00 97.19 188 ALA A O 1
ATOM 1471 N N . HIS A 1 189 ? -13.089 7.582 -2.608 1.00 96.94 189 HIS A N 1
ATOM 1472 C CA . HIS A 1 189 ? -12.313 8.161 -3.694 1.00 96.94 189 HIS A CA 1
ATOM 1473 C C . HIS A 1 189 ? -13.185 8.422 -4.932 1.00 96.94 189 HIS A C 1
ATOM 1475 O O . HIS A 1 189 ? -14.157 7.708 -5.198 1.00 96.94 189 HIS A O 1
ATOM 1481 N N . VAL A 1 190 ? -12.844 9.481 -5.671 1.00 94.69 190 VAL A N 1
ATOM 1482 C CA . VAL A 1 190 ? -13.648 10.061 -6.762 1.00 94.69 190 VAL A CA 1
ATOM 1483 C C . VAL A 1 190 ? -12.964 9.959 -8.126 1.00 94.69 190 VAL A C 1
ATOM 1485 O O . VAL A 1 190 ? -13.209 10.765 -9.022 1.00 94.69 190 VAL A O 1
ATOM 1488 N N . ASP A 1 191 ? -12.094 8.968 -8.298 1.00 91.94 191 ASP A N 1
ATOM 1489 C CA . ASP A 1 191 ? -11.543 8.628 -9.609 1.00 91.94 191 ASP A CA 1
ATOM 1490 C C . ASP A 1 191 ? -12.678 8.400 -10.611 1.00 91.94 191 ASP A C 1
ATOM 1492 O O . ASP A 1 191 ? -13.802 8.078 -10.239 1.00 91.94 191 ASP A O 1
ATOM 1496 N N . PHE A 1 192 ? -12.409 8.634 -11.895 1.00 91.44 192 PHE A N 1
ATOM 1497 C CA . PHE A 1 192 ? -13.407 8.589 -12.970 1.00 91.44 192 PHE A CA 1
ATOM 1498 C C . PHE A 1 192 ? -14.491 9.696 -12.952 1.00 91.44 192 PHE A C 1
ATOM 1500 O O . PHE A 1 192 ? -15.093 9.940 -13.999 1.00 91.44 192 PHE A O 1
ATOM 1507 N N . VAL A 1 193 ? -14.688 10.465 -11.866 1.00 93.06 193 VAL A N 1
ATOM 1508 C CA . VAL A 1 193 ? -15.677 11.573 -11.832 1.00 93.06 193 VAL A CA 1
ATOM 1509 C C . VAL A 1 193 ? -15.512 12.557 -12.984 1.00 93.06 193 VAL A C 1
ATOM 1511 O O . VAL A 1 193 ? -16.510 12.996 -13.547 1.00 93.06 193 VAL A O 1
ATOM 1514 N N . GLY A 1 194 ? -14.279 12.883 -13.375 1.00 89.88 194 GLY A N 1
ATOM 1515 C CA . GLY A 1 194 ? -14.026 13.810 -14.482 1.00 89.88 194 GLY A CA 1
ATOM 1516 C C . GLY A 1 194 ? -14.600 13.336 -15.822 1.00 89.88 194 GLY A C 1
ATOM 1517 O O . GLY A 1 194 ? -15.052 14.156 -16.609 1.00 89.88 194 GLY A O 1
ATOM 1518 N N . ALA A 1 195 ? -14.659 12.026 -16.068 1.00 88.88 195 ALA A N 1
ATOM 1519 C CA . ALA A 1 195 ? -15.294 11.483 -17.269 1.00 88.88 195 ALA A CA 1
ATOM 1520 C C . ALA A 1 195 ? -16.829 11.493 -17.173 1.00 88.88 195 ALA A C 1
ATOM 1522 O O . ALA A 1 195 ? -17.514 11.552 -18.190 1.00 88.88 195 ALA A O 1
ATOM 1523 N N . TYR A 1 196 ? -17.365 11.427 -15.953 1.00 84.19 196 TYR A N 1
ATOM 1524 C CA . TYR A 1 196 ? -18.804 11.403 -15.702 1.00 84.19 196 TYR A CA 1
ATOM 1525 C C . TYR A 1 196 ? -19.429 12.807 -15.650 1.00 84.19 196 TYR A C 1
ATOM 1527 O O . TYR A 1 196 ? -20.562 12.998 -16.083 1.00 84.19 196 TYR A O 1
ATOM 1535 N N . ALA A 1 197 ? -18.700 13.779 -15.100 1.00 86.19 197 ALA A N 1
ATOM 1536 C CA . ALA A 1 197 ? -19.205 15.106 -14.752 1.00 86.19 197 ALA A CA 1
ATOM 1537 C C . ALA A 1 197 ? -18.310 16.265 -15.230 1.00 86.19 197 ALA A C 1
ATOM 1539 O O . ALA A 1 197 ? -18.600 17.419 -14.918 1.00 86.19 197 ALA A O 1
ATOM 1540 N N . GLY A 1 198 ? -17.229 15.988 -15.966 1.00 81.88 198 GLY A N 1
ATOM 1541 C CA . GLY A 1 198 ? -16.419 17.022 -16.608 1.00 81.88 198 GLY A CA 1
ATOM 1542 C C . GLY A 1 198 ? -17.155 17.605 -17.812 1.00 81.88 198 GLY A C 1
ATOM 1543 O O . GLY A 1 198 ? -17.412 16.893 -18.781 1.00 81.88 198 GLY A O 1
ATOM 1544 N N . SER A 1 199 ? -17.521 18.884 -17.722 1.00 66.50 199 SER A N 1
ATOM 1545 C CA . SER A 1 199 ? -18.124 19.679 -18.801 1.00 66.50 199 SER A CA 1
ATOM 1546 C C . SER A 1 199 ? -17.078 20.343 -19.684 1.00 66.50 199 SER A C 1
ATOM 1548 O O . SER A 1 199 ? -16.144 20.925 -19.084 1.00 66.50 199 SER A O 1
#

pLDDT: mean 86.82, std 13.71, range [28.91, 98.69]

Secondary structure (DSSP, 8-state):
----HHHHHHHB--HHHHTTSSPPP---------S-HHHHHHHHHHHTTT--SS--TT--HHHHHHHS--B-----TTHHHHHHHHHHHHTT-SEEE--TTS-TTBTTB-HHHHHHHHHHHHHHHHHHHS---EEEEE--SSTTTHHHHHHHHHHTT-SEEEEEHHHH-HHHHHHHHT-TT--S-EEEE-TTHHHHH--

Foldseek 3Di:
DDDDPVVLVLQADALVVCVVDPDDDDDDDDDDDDPDPPVVVSQVQQVVWPHDPDDDPPDDPVCCSPTGHHDHDDDQPPQNVQVVLLVCVLVPAQEDEDDPPDELADPSHGNLVNLLSNVVSQVVSCVVPVHGHAYAYEQDDALVCSVVSQLVSVVSPHQHHEYQCVVNHPVSVVVQVPDPSRPHYYHHHPPPVCVVPPD

Radius of gyration: 21.67 Å; chains: 1; bounding box: 61×34×54 Å

Sequence (199 aa):
MIKKLEIENIAHAFPEVAFSEDYIIGTFQMRIKTSNVERLTLATASEQTTGTWIKVGADSFEKQKRFGAKVVAIYEVPDAGAEIFYQAAKGGIDIIKDDELLPADESFCPLKERVTKFMAMEKRVFEETGE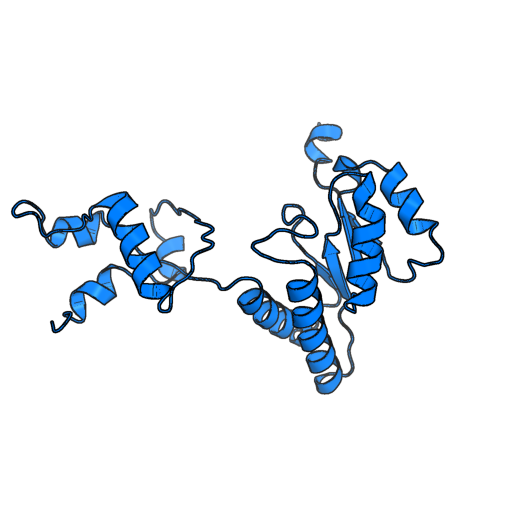HTLYSVNITDRADKIRDNALRAIEYGANSLMLNVYTVGHGALQMLAGDPDIQVPILAHVDFVGAYAGS